Protein AF-A0A1J5WKP7-F1 (afdb_monomer_lite)

Structure (mmCIF, N/CA/C/O backbone):
data_AF-A0A1J5WKP7-F1
#
_entry.id   AF-A0A1J5WKP7-F1
#
loop_
_atom_site.group_PDB
_atom_site.id
_atom_site.type_symbol
_atom_site.label_atom_id
_atom_site.label_alt_id
_atom_site.label_comp_id
_atom_site.label_asym_id
_atom_site.label_entity_id
_atom_site.label_seq_id
_atom_site.pdbx_PDB_ins_code
_atom_site.Cartn_x
_atom_site.Cartn_y
_atom_site.Cartn_z
_atom_site.occupancy
_atom_site.B_iso_or_equiv
_atom_site.auth_seq_id
_atom_site.auth_comp_id
_atom_site.auth_asym_id
_atom_site.auth_atom_id
_atom_site.pdbx_PDB_model_num
ATOM 1 N N . MET A 1 1 ? 17.612 27.542 -14.840 1.00 37.38 1 MET A N 1
ATOM 2 C CA . MET A 1 1 ? 16.934 26.232 -14.922 1.00 37.38 1 MET A CA 1
ATOM 3 C C . MET A 1 1 ? 17.493 25.529 -16.147 1.00 37.38 1 MET A C 1
ATOM 5 O O . MET A 1 1 ? 17.028 25.802 -17.246 1.00 37.38 1 MET A O 1
ATOM 9 N N . SER A 1 2 ? 18.566 24.752 -15.973 1.00 36.09 2 SER A N 1
ATOM 10 C CA . SER A 1 2 ? 19.103 23.904 -17.043 1.00 36.09 2 SER A CA 1
ATOM 11 C C . SER A 1 2 ? 18.055 22.863 -17.405 1.00 36.09 2 SER A C 1
ATOM 13 O O . SER A 1 2 ? 17.483 22.226 -16.523 1.00 36.09 2 SER A O 1
ATOM 15 N N . SER A 1 3 ? 17.763 22.736 -18.690 1.00 37.59 3 SER A N 1
ATOM 16 C CA . SER A 1 3 ? 16.871 21.727 -19.241 1.00 37.59 3 SER A CA 1
ATOM 17 C C . SER A 1 3 ? 17.431 20.330 -18.958 1.00 37.59 3 SER A C 1
ATOM 19 O O . SER A 1 3 ? 18.426 19.932 -19.549 1.00 37.59 3 SER A O 1
ATOM 21 N N . CYS A 1 4 ? 16.783 19.568 -18.071 1.00 39.06 4 CYS A N 1
ATOM 22 C CA . CYS A 1 4 ? 17.085 18.156 -17.784 1.00 39.06 4 CYS A CA 1
ATOM 23 C C . CYS A 1 4 ? 16.791 17.199 -18.965 1.00 39.06 4 CYS A C 1
ATOM 25 O O . CYS A 1 4 ? 16.530 16.018 -18.753 1.00 39.06 4 CYS A O 1
ATOM 27 N N . SER A 1 5 ? 16.784 17.682 -20.207 1.00 47.16 5 SER A N 1
ATOM 28 C CA . SER A 1 5 ? 16.480 16.883 -21.399 1.00 47.16 5 SER A CA 1
ATOM 29 C C . SER A 1 5 ? 17.672 16.085 -21.929 1.00 47.16 5 SER A C 1
ATOM 31 O O . SER A 1 5 ? 17.464 15.136 -22.678 1.00 47.16 5 SER A O 1
ATOM 33 N N . ASP A 1 6 ? 18.902 16.410 -21.527 1.00 48.06 6 ASP A N 1
ATOM 34 C CA . ASP A 1 6 ? 20.095 15.921 -22.239 1.00 48.06 6 ASP A CA 1
ATOM 35 C C . ASP A 1 6 ? 20.560 14.510 -21.830 1.00 48.06 6 ASP A C 1
ATOM 37 O O . ASP A 1 6 ? 21.527 14.001 -22.384 1.00 48.06 6 ASP A O 1
ATOM 41 N N . GLY A 1 7 ? 19.858 13.835 -20.909 1.00 56.78 7 GLY A N 1
ATOM 42 C CA . GLY A 1 7 ? 20.255 12.511 -20.401 1.00 56.78 7 GLY A CA 1
ATOM 43 C C . GLY A 1 7 ? 19.176 11.426 -20.409 1.00 56.78 7 GLY A C 1
ATOM 44 O O . GLY A 1 7 ? 19.454 10.301 -19.998 1.00 56.78 7 GLY A O 1
ATOM 45 N N . ALA A 1 8 ? 17.948 11.714 -20.858 1.00 65.00 8 ALA A N 1
ATOM 46 C CA . ALA A 1 8 ? 16.816 10.795 -20.664 1.00 65.00 8 ALA A CA 1
ATOM 47 C C . ALA A 1 8 ? 16.992 9.432 -21.363 1.00 65.00 8 ALA A C 1
ATOM 49 O O . ALA A 1 8 ? 16.473 8.424 -20.888 1.00 65.00 8 ALA A O 1
ATOM 50 N N . PHE A 1 9 ? 17.757 9.391 -22.457 1.00 73.06 9 PHE A N 1
ATOM 51 C CA . PHE A 1 9 ? 17.953 8.194 -23.280 1.00 73.06 9 PHE A CA 1
ATOM 52 C C . PHE A 1 9 ? 19.410 7.720 -23.346 1.00 73.06 9 PHE A C 1
ATOM 54 O O . PHE A 1 9 ? 19.716 6.830 -24.133 1.00 73.06 9 PHE A O 1
ATOM 61 N N . GLY A 1 10 ? 20.312 8.263 -22.518 1.00 76.31 10 GLY A N 1
ATOM 62 C CA . GLY A 1 10 ? 21.741 7.908 -22.547 1.00 76.31 10 GLY A CA 1
ATOM 63 C C . GLY A 1 10 ? 22.033 6.432 -22.238 1.00 76.31 10 GLY A 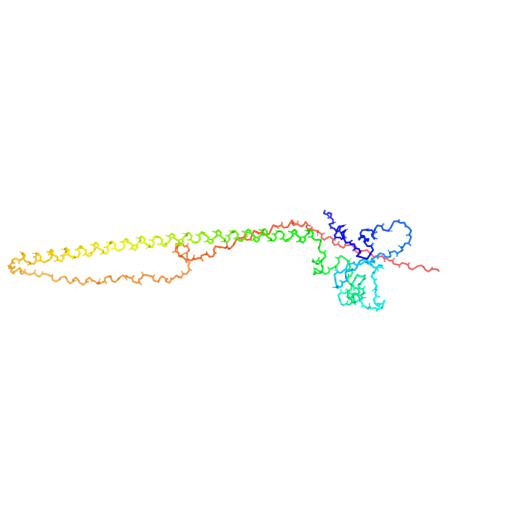C 1
ATOM 64 O O . GLY A 1 10 ? 23.069 5.910 -22.621 1.00 76.31 10 GLY A O 1
ATOM 65 N N . TRP A 1 11 ? 21.093 5.732 -21.600 1.00 81.44 11 TRP A N 1
ATOM 66 C CA . TRP A 1 11 ? 21.162 4.301 -21.284 1.00 81.44 11 TRP A CA 1
ATOM 67 C C . TRP A 1 11 ? 20.564 3.401 -22.383 1.00 81.44 11 TRP A C 1
ATOM 69 O O . TRP A 1 11 ? 20.723 2.178 -22.337 1.00 81.44 11 TRP A O 1
ATOM 79 N N . ILE A 1 12 ? 19.874 3.982 -23.371 1.00 86.75 12 ILE A N 1
ATOM 80 C CA . ILE A 1 12 ? 19.277 3.228 -24.473 1.00 86.75 12 ILE A CA 1
ATOM 81 C C . ILE A 1 12 ? 20.365 2.832 -25.468 1.00 86.75 12 ILE A C 1
ATOM 83 O O . ILE A 1 12 ? 21.182 3.650 -25.890 1.00 86.75 12 ILE A O 1
ATOM 87 N N . HIS A 1 13 ? 20.326 1.575 -25.894 1.00 90.19 13 HIS A N 1
ATOM 88 C CA . HIS A 1 13 ? 21.187 1.035 -26.935 1.00 90.19 13 HIS A CA 1
ATOM 89 C C . HIS A 1 13 ? 20.382 0.173 -27.899 1.00 90.19 13 HIS A C 1
ATOM 91 O O . HIS A 1 13 ? 19.285 -0.302 -27.599 1.00 90.19 13 HIS A O 1
ATOM 97 N N . CYS A 1 14 ? 20.923 -0.017 -29.096 1.00 92.00 14 CYS A N 1
ATOM 98 C CA . CYS A 1 14 ? 20.307 -0.889 -30.083 1.00 92.00 14 CYS A CA 1
ATOM 99 C C . CYS A 1 14 ? 20.587 -2.336 -29.684 1.00 92.00 14 CYS A C 1
ATOM 101 O O . CYS A 1 14 ? 21.750 -2.727 -29.627 1.00 92.00 14 CYS A O 1
ATOM 103 N N . GLY A 1 15 ? 19.560 -3.164 -29.490 1.00 91.62 15 GLY A N 1
ATOM 104 C CA . GLY A 1 15 ? 19.780 -4.565 -29.112 1.00 91.62 15 GLY A CA 1
ATOM 105 C C . GLY A 1 15 ? 20.494 -5.403 -30.184 1.00 91.62 15 GLY A C 1
ATOM 106 O O . GLY A 1 15 ? 20.956 -6.499 -29.892 1.00 91.62 15 GLY A O 1
ATOM 107 N N . ARG A 1 16 ? 20.602 -4.905 -31.428 1.00 93.38 16 ARG A N 1
ATOM 108 C CA . ARG A 1 16 ? 21.288 -5.586 -32.541 1.00 93.38 16 ARG A CA 1
ATOM 109 C C . ARG A 1 16 ? 22.765 -5.203 -32.646 1.00 93.38 16 ARG A C 1
ATOM 111 O O . ARG A 1 16 ? 23.612 -6.081 -32.721 1.00 93.38 16 ARG A O 1
ATOM 118 N N . CYS A 1 17 ? 23.071 -3.906 -32.726 1.00 92.50 17 CYS A N 1
ATOM 119 C CA . CYS A 1 17 ? 24.442 -3.422 -32.937 1.00 92.50 17 CYS A CA 1
ATOM 120 C C . CYS A 1 17 ? 25.131 -2.937 -31.656 1.00 92.50 17 CYS A C 1
ATOM 122 O O . CYS A 1 17 ? 26.291 -2.540 -31.724 1.00 92.50 17 CYS A O 1
ATOM 124 N N . LEU A 1 18 ? 24.419 -2.931 -30.524 1.00 90.75 18 LEU A N 1
ATOM 125 C CA . LEU A 1 18 ? 24.886 -2.522 -29.193 1.00 90.75 18 LEU A CA 1
ATOM 126 C C . LEU A 1 18 ? 25.408 -1.080 -29.092 1.00 90.75 18 LEU A C 1
ATOM 128 O O . LEU A 1 18 ? 25.926 -0.685 -28.055 1.00 90.75 18 LEU A O 1
ATOM 132 N N . LYS A 1 19 ? 25.239 -0.271 -30.142 1.00 88.81 19 LYS A N 1
ATOM 133 C CA . LYS A 1 19 ? 25.582 1.152 -30.124 1.00 88.81 19 LYS A CA 1
ATOM 134 C C . LYS A 1 19 ? 24.596 1.927 -29.257 1.00 88.81 19 LYS A C 1
ATOM 136 O O . LYS A 1 19 ? 23.379 1.708 -29.355 1.00 88.81 19 LYS A O 1
ATOM 141 N N . MET A 1 20 ? 25.128 2.841 -28.454 1.00 85.69 20 MET A N 1
ATOM 142 C CA . MET A 1 20 ? 24.355 3.679 -27.541 1.00 85.69 20 MET A CA 1
ATOM 143 C C . MET A 1 20 ? 23.636 4.788 -28.311 1.00 85.69 20 MET A C 1
ATOM 145 O O . MET A 1 20 ? 24.103 5.230 -29.362 1.00 85.69 20 MET A O 1
ATOM 149 N N . PHE A 1 21 ? 22.526 5.288 -27.770 1.00 81.81 21 PHE A N 1
ATOM 150 C CA . PHE A 1 21 ? 21.802 6.433 -28.330 1.00 81.81 21 PHE A CA 1
ATOM 151 C C . PHE A 1 21 ? 22.714 7.653 -28.536 1.00 81.81 21 PHE A C 1
ATOM 153 O O . PHE A 1 21 ? 22.652 8.321 -29.566 1.00 81.81 21 PHE A O 1
ATOM 160 N N . GLU A 1 22 ? 23.623 7.899 -27.592 1.00 79.31 22 GLU A N 1
ATOM 161 C CA . GLU A 1 22 ? 24.596 8.989 -27.679 1.00 79.31 22 GLU A CA 1
ATOM 162 C C . GLU A 1 22 ? 25.593 8.838 -28.829 1.00 79.31 22 GLU A C 1
ATOM 164 O O . GLU A 1 22 ? 25.985 9.840 -29.427 1.00 79.31 22 GLU A O 1
ATOM 169 N N . ASP A 1 23 ? 25.999 7.609 -29.156 1.00 77.50 23 ASP A N 1
ATOM 170 C CA . ASP A 1 23 ? 26.975 7.356 -30.222 1.00 77.50 23 ASP A CA 1
ATOM 171 C C . ASP A 1 23 ? 26.412 7.772 -31.579 1.00 77.50 23 ASP A C 1
ATOM 173 O O . ASP A 1 23 ? 27.144 8.247 -32.440 1.00 77.50 23 ASP A O 1
ATOM 177 N N . TYR A 1 24 ? 25.096 7.655 -31.752 1.00 69.25 24 TYR A N 1
ATOM 178 C CA . TYR A 1 24 ? 24.404 8.106 -32.952 1.00 69.25 24 TYR A CA 1
ATOM 179 C C . TYR A 1 24 ? 24.285 9.633 -33.040 1.00 69.25 24 TYR A C 1
ATOM 181 O O . TYR A 1 24 ? 24.321 10.177 -34.141 1.00 69.25 24 TYR A O 1
ATOM 189 N N . ASN A 1 25 ? 24.228 10.332 -31.903 1.00 62.25 25 ASN A N 1
ATOM 190 C CA . ASN A 1 25 ? 24.189 11.798 -31.869 1.00 62.25 25 ASN A CA 1
ATOM 191 C C . ASN A 1 25 ? 25.581 12.437 -32.042 1.00 62.25 25 ASN A C 1
ATOM 193 O O . ASN A 1 25 ? 25.682 13.575 -32.497 1.00 62.25 25 ASN A O 1
ATOM 197 N N . LYS A 1 26 ? 26.667 11.714 -31.723 1.00 59.09 26 LYS A N 1
ATOM 198 C CA . LYS A 1 26 ? 28.060 12.201 -31.830 1.00 59.09 26 LYS A CA 1
ATOM 199 C C . LYS A 1 26 ? 28.631 12.173 -33.261 1.00 59.09 26 LYS A C 1
ATOM 201 O O . LYS A 1 26 ? 29.645 12.817 -33.514 1.00 59.09 26 LYS A O 1
ATOM 206 N N . ILE A 1 27 ? 27.991 11.484 -34.214 1.00 52.97 27 ILE A N 1
ATOM 207 C CA . ILE A 1 27 ? 28.496 11.298 -35.597 1.00 52.97 27 ILE A CA 1
ATOM 208 C C . ILE A 1 27 ? 28.389 12.577 -36.469 1.00 52.97 27 ILE A C 1
ATOM 210 O O . ILE A 1 27 ? 28.954 12.635 -37.554 1.00 52.97 27 ILE A O 1
ATOM 214 N N . SER A 1 28 ? 27.788 13.667 -35.981 1.00 49.50 28 SER A N 1
ATOM 215 C CA . SER A 1 28 ? 27.622 14.950 -36.701 1.00 49.50 28 SER A CA 1
ATOM 216 C C . SER A 1 28 ? 28.915 15.786 -36.909 1.00 49.50 28 SER A C 1
ATOM 218 O O . SER A 1 28 ? 28.836 16.981 -37.198 1.00 49.50 28 SER A O 1
ATOM 220 N N . GLY A 1 29 ? 30.110 15.219 -36.716 1.00 48.22 29 GLY A N 1
ATOM 221 C CA . GLY A 1 29 ? 31.355 15.989 -36.603 1.00 48.22 29 GLY A CA 1
ATOM 222 C C . GLY A 1 29 ? 32.180 16.155 -37.880 1.00 48.22 29 GLY A C 1
ATOM 223 O O . GLY A 1 29 ? 32.690 17.249 -38.115 1.00 48.22 29 GLY A O 1
ATOM 224 N N . LYS A 1 30 ? 32.383 15.101 -38.680 1.00 46.47 30 LYS A N 1
ATOM 225 C CA . LYS A 1 30 ? 33.256 15.138 -39.868 1.00 46.47 30 LYS A CA 1
ATOM 226 C C . LYS A 1 30 ? 32.837 14.065 -40.879 1.00 46.47 30 LYS A C 1
ATOM 228 O O . LYS A 1 30 ? 32.691 12.912 -40.500 1.00 46.47 30 LYS A O 1
ATOM 233 N N . GLU A 1 31 ? 32.726 14.498 -42.134 1.00 45.72 31 GLU A N 1
ATOM 234 C CA . GLU A 1 31 ? 32.368 13.759 -43.357 1.00 45.72 31 GLU A CA 1
ATOM 235 C C . GLU A 1 31 ? 30.875 13.427 -43.530 1.00 45.72 31 GLU A C 1
ATOM 237 O O . GLU A 1 31 ? 30.209 12.850 -42.676 1.00 45.72 31 GLU A O 1
ATOM 242 N N . GLU A 1 32 ? 30.339 13.900 -44.656 1.00 41.12 32 GLU A N 1
ATOM 243 C CA . GLU A 1 32 ? 28.923 14.030 -44.988 1.00 41.12 32 GLU A CA 1
ATOM 244 C C . GLU A 1 32 ? 28.178 12.687 -45.007 1.00 41.12 32 GLU A C 1
ATOM 246 O O . GLU A 1 32 ? 28.047 12.024 -46.032 1.00 41.12 32 GLU A O 1
ATOM 251 N N . LEU A 1 33 ? 27.562 12.336 -43.882 1.00 40.66 33 LEU A N 1
ATOM 252 C CA . LEU A 1 33 ? 26.203 11.813 -43.923 1.00 40.66 33 LEU A CA 1
ATOM 253 C C . LEU A 1 33 ? 25.291 13.010 -43.681 1.00 40.66 33 LEU A C 1
ATOM 255 O O . LEU A 1 33 ? 25.218 13.526 -42.566 1.00 40.66 33 LEU A O 1
ATOM 259 N N . THR A 1 34 ? 24.627 13.482 -44.734 1.00 38.28 34 THR A N 1
ATOM 260 C CA . THR A 1 34 ? 23.544 14.468 -44.667 1.00 38.28 34 THR A CA 1
ATOM 261 C C . THR A 1 34 ? 22.384 13.890 -43.857 1.00 38.28 34 THR A C 1
ATOM 263 O O . THR A 1 34 ? 21.363 13.459 -44.388 1.00 38.28 34 THR A O 1
ATOM 266 N N . VAL A 1 35 ? 22.523 13.882 -42.532 1.00 44.59 35 VAL A N 1
ATOM 267 C CA . VAL A 1 35 ? 21.398 13.702 -41.622 1.00 44.59 35 VAL A CA 1
ATOM 268 C C . VAL A 1 35 ? 20.646 15.024 -41.652 1.00 44.59 35 VAL A C 1
ATOM 270 O O . VAL A 1 35 ? 20.904 15.936 -40.868 1.00 44.59 35 VAL A O 1
ATOM 273 N N . HIS A 1 36 ? 19.756 15.159 -42.636 1.00 40.66 36 HIS A N 1
ATOM 274 C CA . HIS A 1 36 ? 18.760 16.216 -42.645 1.00 40.66 36 HIS A CA 1
ATOM 275 C C . HIS A 1 36 ? 18.052 16.180 -41.288 1.00 40.66 36 HIS A C 1
ATOM 277 O O . HIS A 1 36 ? 17.418 15.187 -40.930 1.00 40.66 36 HIS A O 1
ATOM 283 N N . GLY A 1 37 ? 18.255 17.232 -40.492 1.00 40.34 37 GLY A N 1
ATOM 284 C CA . GLY A 1 37 ? 17.773 17.308 -39.119 1.00 40.34 37 GLY A CA 1
ATOM 285 C C . GLY A 1 37 ? 16.299 16.926 -39.043 1.00 40.34 37 GLY A C 1
ATOM 286 O O . GLY A 1 37 ? 15.501 17.495 -39.783 1.00 40.34 37 GLY A O 1
ATOM 287 N N . THR A 1 38 ? 15.992 15.945 -38.181 1.00 45.81 38 THR A N 1
ATOM 288 C CA . THR A 1 38 ? 14.684 15.373 -37.757 1.00 45.81 38 THR A CA 1
ATOM 289 C C . THR A 1 38 ? 14.594 13.844 -37.841 1.00 45.81 38 THR A C 1
ATOM 291 O O . THR A 1 38 ? 13.609 13.281 -37.366 1.00 45.81 38 THR A O 1
ATOM 294 N N . GLU A 1 39 ? 15.598 13.129 -38.360 1.00 58.31 39 GLU A N 1
ATOM 295 C CA . GLU A 1 39 ? 15.508 11.666 -38.435 1.00 58.31 39 GLU A CA 1
ATOM 296 C C . GLU A 1 39 ? 15.737 10.983 -37.080 1.00 58.31 39 GLU A C 1
ATOM 298 O O . GLU A 1 39 ? 16.844 10.889 -36.563 1.00 58.31 39 GLU A O 1
ATOM 303 N N . LEU A 1 40 ? 14.649 10.475 -36.516 1.00 65.81 40 LEU A N 1
ATOM 304 C CA . LEU A 1 40 ? 14.605 9.724 -35.270 1.00 65.81 40 LEU A CA 1
ATOM 305 C C . LEU A 1 40 ? 15.370 8.406 -35.417 1.00 65.81 40 LEU A C 1
ATOM 307 O O . LEU A 1 40 ? 15.060 7.582 -36.280 1.00 65.81 40 LEU A O 1
ATOM 311 N N . LEU A 1 41 ? 16.401 8.226 -34.587 1.00 80.31 41 LEU A N 1
ATOM 312 C CA . LEU A 1 41 ? 17.416 7.188 -34.796 1.00 80.31 41 LEU A CA 1
ATOM 313 C C . LEU A 1 41 ? 17.072 5.852 -34.141 1.00 80.31 41 LEU A C 1
ATOM 315 O O . LEU A 1 41 ? 17.723 4.862 -34.456 1.00 80.31 41 LEU A O 1
ATOM 319 N N . PHE A 1 42 ? 16.066 5.794 -33.267 1.00 88.62 42 PHE A N 1
ATOM 320 C CA . PHE A 1 42 ? 15.687 4.580 -32.545 1.00 88.62 42 PHE A CA 1
ATOM 321 C C . PHE A 1 42 ? 14.182 4.349 -32.551 1.00 88.62 42 PHE A C 1
ATOM 323 O O . PHE A 1 42 ? 13.394 5.291 -32.479 1.00 88.62 42 PHE A O 1
ATOM 330 N N . TYR A 1 43 ? 13.810 3.072 -32.589 1.00 89.94 43 TYR A N 1
ATOM 331 C CA . TYR A 1 43 ? 12.437 2.598 -32.525 1.00 89.94 43 TYR A CA 1
ATOM 332 C C . TYR A 1 43 ? 12.287 1.589 -31.391 1.00 89.94 43 TYR A C 1
ATOM 334 O O . TYR A 1 43 ? 13.152 0.730 -31.193 1.00 89.94 43 TYR A O 1
ATOM 342 N N . VAL A 1 44 ? 11.155 1.664 -30.698 1.00 90.94 44 VAL A N 1
ATOM 343 C CA . VAL A 1 44 ? 10.654 0.608 -29.816 1.00 90.94 44 VAL A CA 1
ATOM 344 C C . VAL A 1 44 ? 9.670 -0.225 -30.620 1.00 90.94 44 VAL A C 1
ATOM 346 O O . VAL A 1 44 ? 8.644 0.277 -31.077 1.00 90.94 44 VAL A O 1
ATOM 349 N N . CYS A 1 45 ? 9.990 -1.495 -30.814 1.00 91.19 45 CYS A N 1
ATOM 350 C CA . CYS A 1 45 ? 9.085 -2.467 -31.413 1.00 91.19 45 CYS A CA 1
ATOM 351 C C . CYS A 1 45 ? 7.931 -2.768 -30.443 1.00 91.19 45 CYS A C 1
ATOM 353 O O . CYS A 1 45 ? 8.121 -2.732 -29.230 1.00 91.19 45 CYS A O 1
ATOM 355 N N . GLY A 1 46 ? 6.754 -3.137 -30.950 1.00 88.19 46 GLY A N 1
ATOM 356 C CA . GLY A 1 46 ? 5.593 -3.494 -30.123 1.00 88.19 46 GLY A CA 1
ATOM 357 C C . GLY A 1 46 ? 5.852 -4.666 -29.168 1.00 88.19 46 GLY A C 1
ATOM 358 O O . GLY A 1 46 ? 5.204 -4.765 -28.135 1.00 88.19 46 GLY A O 1
ATOM 359 N N . CYS A 1 47 ? 6.853 -5.496 -29.467 1.00 89.50 47 CYS A N 1
ATOM 360 C CA . CYS A 1 47 ? 7.358 -6.552 -28.590 1.00 89.50 47 CYS A CA 1
ATOM 361 C C . CYS A 1 47 ? 8.326 -6.053 -27.487 1.00 89.50 47 CYS A C 1
ATOM 363 O O . CYS A 1 47 ? 8.963 -6.863 -26.822 1.00 89.50 47 CYS A O 1
ATOM 365 N N . GLY A 1 48 ? 8.518 -4.737 -27.327 1.00 88.94 48 GLY A N 1
ATOM 366 C CA . GLY A 1 48 ? 9.358 -4.112 -26.292 1.00 88.94 48 GLY A CA 1
ATOM 367 C C . GLY A 1 48 ? 10.850 -3.976 -26.625 1.00 88.94 48 GLY A C 1
ATOM 368 O O . GLY A 1 48 ? 11.591 -3.328 -25.891 1.00 88.94 48 GLY A O 1
ATOM 369 N N . HIS A 1 49 ? 11.315 -4.543 -27.738 1.00 92.81 49 HIS A N 1
ATOM 370 C CA . HIS A 1 49 ? 12.716 -4.457 -28.148 1.00 92.81 49 HIS A CA 1
ATOM 371 C C . HIS A 1 49 ? 13.066 -3.104 -28.773 1.00 92.81 49 HIS A C 1
ATOM 373 O O . HIS A 1 49 ? 12.314 -2.575 -29.594 1.00 92.81 49 HIS A O 1
ATOM 379 N N . ILE A 1 50 ? 14.254 -2.588 -28.451 1.00 92.56 50 ILE A N 1
ATOM 380 C CA . ILE A 1 50 ? 14.763 -1.324 -28.987 1.00 92.56 50 ILE A CA 1
ATOM 381 C C . ILE A 1 50 ? 15.820 -1.591 -30.057 1.00 92.56 50 ILE A C 1
ATOM 383 O O . ILE A 1 50 ? 16.786 -2.326 -29.837 1.00 92.56 50 ILE A O 1
ATOM 387 N N . ALA A 1 51 ? 15.663 -0.964 -31.220 1.00 92.75 51 ALA A N 1
ATOM 388 C CA . ALA A 1 51 ? 16.629 -1.043 -32.307 1.00 92.75 51 ALA A CA 1
ATOM 389 C C . ALA A 1 51 ? 16.797 0.315 -32.999 1.00 92.75 51 ALA A C 1
ATOM 391 O O . ALA A 1 51 ? 15.875 1.129 -33.050 1.00 92.75 51 ALA A O 1
ATOM 392 N N . CYS A 1 52 ? 17.993 0.572 -33.529 1.00 91.12 52 CYS A N 1
ATOM 393 C CA . CYS A 1 52 ? 18.255 1.791 -34.285 1.00 91.12 52 CYS A CA 1
ATOM 394 C C . CYS A 1 52 ? 17.639 1.717 -35.690 1.00 91.12 52 CYS A C 1
ATOM 396 O O . CYS A 1 52 ? 17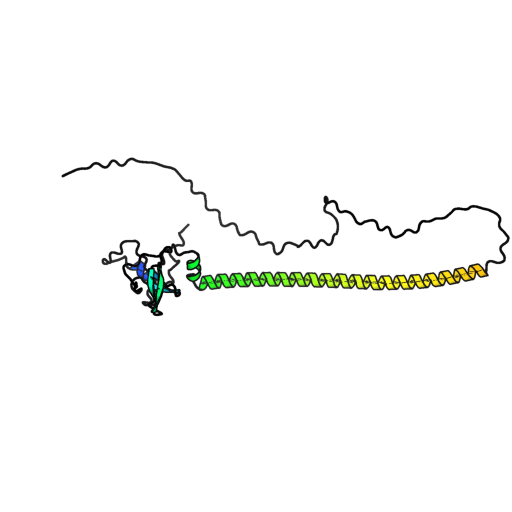.436 0.628 -36.228 1.00 91.12 52 CYS A O 1
ATOM 398 N N . LYS A 1 53 ? 17.411 2.872 -36.319 1.00 88.19 53 LYS A N 1
ATOM 399 C CA . LYS A 1 53 ? 16.851 3.016 -37.670 1.00 88.19 53 LYS A CA 1
ATOM 400 C C . LYS A 1 53 ? 17.568 2.141 -38.705 1.00 88.19 53 LYS A C 1
ATOM 402 O O . LYS A 1 53 ? 16.914 1.572 -39.565 1.00 88.19 53 LYS A O 1
ATOM 407 N N . ASN A 1 54 ? 18.889 1.990 -38.585 1.00 88.38 54 ASN A N 1
ATOM 408 C CA . ASN A 1 54 ? 19.695 1.181 -39.508 1.00 88.38 54 ASN A CA 1
ATOM 409 C C . ASN A 1 54 ? 19.523 -0.327 -39.295 1.00 88.38 54 ASN A C 1
ATOM 411 O O . ASN A 1 54 ? 19.751 -1.108 -40.214 1.00 88.38 54 ASN A O 1
ATOM 415 N N . CYS A 1 55 ? 19.190 -0.747 -38.074 1.00 89.06 55 CYS A N 1
ATOM 416 C CA . CYS A 1 55 ? 18.965 -2.152 -37.762 1.00 89.06 55 CYS A CA 1
ATOM 417 C C . CYS A 1 55 ? 17.500 -2.544 -37.924 1.00 89.06 55 CYS A C 1
ATOM 419 O O . CYS A 1 55 ? 17.238 -3.715 -38.141 1.00 89.06 55 CYS A O 1
ATOM 421 N N . VAL A 1 56 ? 16.554 -1.614 -37.824 1.00 88.19 56 VAL A N 1
ATOM 422 C CA . VAL A 1 56 ? 15.130 -1.890 -38.031 1.00 88.19 56 VAL A CA 1
ATOM 423 C C . VAL A 1 56 ? 14.849 -2.107 -39.516 1.00 88.19 56 VAL A C 1
ATOM 425 O O . VAL A 1 56 ? 15.193 -1.271 -40.345 1.00 88.19 56 VAL A O 1
ATOM 428 N N . GLN A 1 57 ? 14.185 -3.215 -39.852 1.00 82.81 57 GLN A N 1
ATOM 429 C CA . GLN A 1 57 ? 13.742 -3.492 -41.217 1.00 82.81 57 GLN A CA 1
ATOM 430 C C . GLN A 1 57 ? 12.268 -3.083 -41.375 1.00 82.81 57 GLN A C 1
ATOM 432 O O . GLN A 1 57 ? 11.386 -3.741 -40.810 1.00 82.81 57 GLN A O 1
ATOM 437 N N . PRO A 1 58 ? 11.959 -1.993 -42.103 1.00 80.50 58 PRO A N 1
ATOM 438 C CA . PRO A 1 58 ? 10.577 -1.657 -42.421 1.00 80.50 58 PRO A CA 1
ATOM 439 C C . PRO A 1 58 ? 9.999 -2.716 -43.369 1.00 80.50 58 PRO A C 1
ATOM 441 O O . PRO A 1 58 ? 10.566 -2.987 -44.424 1.00 80.50 58 PRO A O 1
ATOM 444 N N . ILE A 1 59 ? 8.852 -3.303 -43.008 1.00 79.44 59 ILE A N 1
ATOM 445 C CA . ILE A 1 59 ? 8.228 -4.400 -43.781 1.00 79.44 59 ILE A CA 1
ATOM 446 C C . ILE A 1 59 ? 7.658 -3.887 -45.116 1.00 79.44 59 ILE A C 1
ATOM 448 O O . ILE A 1 59 ? 7.543 -4.636 -46.083 1.00 79.44 59 ILE A O 1
ATOM 452 N N . ALA A 1 60 ? 7.312 -2.600 -45.192 1.00 70.88 60 ALA A N 1
ATOM 453 C CA . ALA A 1 60 ? 6.919 -1.942 -46.430 1.00 70.88 60 ALA A CA 1
ATOM 454 C C . ALA A 1 60 ? 7.334 -0.468 -46.391 1.00 70.88 60 ALA A C 1
ATOM 456 O O . ALA A 1 60 ? 6.846 0.296 -45.560 1.00 70.88 60 ALA A O 1
ATOM 457 N N . SER A 1 61 ? 8.181 -0.054 -47.332 1.00 60.09 61 SER A N 1
ATOM 458 C CA . SER A 1 61 ? 8.648 1.332 -47.506 1.00 60.09 61 SER A CA 1
ATOM 459 C C . SER A 1 61 ? 7.525 2.341 -47.801 1.00 60.09 61 SER A C 1
ATOM 461 O O . SER A 1 61 ? 7.738 3.540 -47.673 1.00 60.09 61 SER A O 1
ATOM 463 N N . ASN A 1 62 ? 6.315 1.861 -48.120 1.00 63.47 62 ASN A N 1
ATOM 464 C CA . ASN A 1 62 ? 5.132 2.677 -48.421 1.00 63.47 62 ASN A CA 1
ATOM 465 C C . ASN A 1 62 ? 4.018 2.576 -47.360 1.00 63.47 62 ASN A C 1
ATOM 467 O O . ASN A 1 62 ? 2.906 3.059 -47.590 1.00 63.47 62 ASN A O 1
ATOM 471 N N . ALA A 1 63 ? 4.261 1.919 -46.220 1.00 64.94 63 ALA A N 1
ATOM 472 C CA . ALA A 1 63 ? 3.260 1.847 -45.161 1.00 64.94 63 ALA A CA 1
ATOM 473 C C . ALA A 1 63 ? 3.069 3.238 -44.544 1.00 64.94 63 ALA A C 1
ATOM 475 O O . ALA A 1 63 ? 3.973 3.778 -43.909 1.00 64.94 63 ALA A O 1
ATOM 476 N N . ARG A 1 64 ? 1.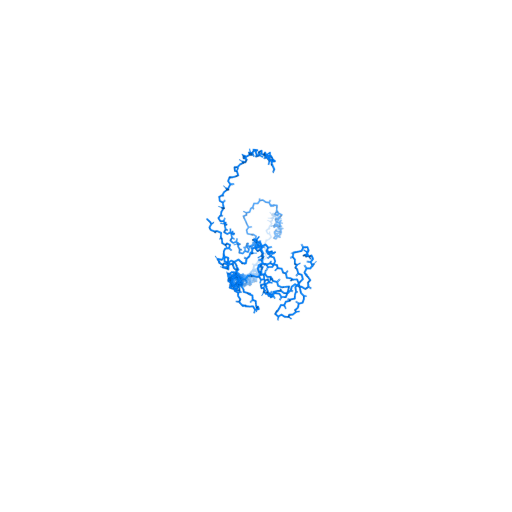881 3.823 -44.734 1.00 74.19 64 ARG A N 1
ATOM 477 C CA . ARG A 1 64 ? 1.511 5.051 -44.025 1.00 74.19 64 ARG A CA 1
ATOM 478 C C . ARG A 1 64 ? 1.571 4.782 -42.515 1.00 74.19 64 ARG A C 1
ATOM 480 O O . ARG A 1 64 ? 1.073 3.731 -42.100 1.00 74.19 64 ARG A O 1
ATOM 487 N N . PRO A 1 65 ? 2.149 5.696 -41.714 1.00 76.62 65 PRO A N 1
ATOM 488 C CA . PRO A 1 65 ? 2.102 5.580 -40.265 1.00 76.62 65 PRO A CA 1
ATOM 489 C C . PRO A 1 65 ? 0.645 5.486 -39.811 1.00 76.62 65 PRO A C 1
ATOM 491 O O . PRO A 1 65 ? -0.251 6.089 -40.415 1.00 76.62 65 PRO A O 1
ATOM 494 N N . ASP A 1 66 ? 0.399 4.686 -38.779 1.00 77.62 66 ASP A N 1
ATOM 495 C CA . ASP A 1 66 ? -0.936 4.577 -38.206 1.00 77.62 66 ASP A CA 1
ATOM 496 C C . ASP A 1 66 ? -1.350 5.878 -37.486 1.00 77.62 66 ASP A C 1
ATOM 498 O O . ASP A 1 66 ? -0.589 6.843 -37.384 1.00 77.62 66 ASP A O 1
ATOM 502 N N . LYS A 1 67 ? -2.582 5.921 -36.963 1.00 78.81 67 LYS A N 1
ATOM 503 C CA . LYS A 1 67 ? -3.090 7.094 -36.225 1.00 78.81 67 LYS A CA 1
ATOM 504 C C . LYS A 1 67 ? -2.264 7.433 -34.977 1.00 78.81 67 LYS A C 1
ATOM 506 O O . LYS A 1 67 ? -2.365 8.551 -34.483 1.00 78.81 67 LYS A O 1
ATOM 511 N N . THR A 1 68 ? -1.491 6.478 -34.467 1.00 72.31 68 THR A N 1
ATOM 512 C CA . THR A 1 68 ? -0.596 6.626 -33.314 1.00 72.31 68 THR A CA 1
ATOM 513 C C . THR A 1 68 ? 0.858 6.907 -33.708 1.00 72.31 68 THR A C 1
ATOM 515 O O . THR A 1 68 ? 1.707 7.029 -32.831 1.00 72.31 68 THR A O 1
ATOM 518 N N . GLY A 1 69 ? 1.152 7.050 -35.007 1.00 78.00 69 GLY A N 1
ATOM 519 C CA . GLY A 1 69 ? 2.499 7.296 -35.524 1.00 78.00 69 GLY A CA 1
ATOM 520 C C . GLY A 1 69 ? 3.382 6.047 -35.626 1.00 78.00 69 GLY A C 1
ATOM 521 O O . GLY A 1 69 ? 4.569 6.172 -35.924 1.00 78.00 69 GLY A O 1
ATOM 522 N N . GLY A 1 70 ? 2.832 4.853 -35.395 1.00 83.56 70 GLY A N 1
ATOM 523 C CA . GLY A 1 70 ? 3.537 3.579 -35.505 1.00 83.56 70 GLY A CA 1
ATOM 524 C C . GLY A 1 70 ? 3.774 3.166 -36.959 1.00 83.56 70 GLY A C 1
ATOM 525 O O . GLY A 1 70 ? 2.910 3.334 -37.826 1.00 83.56 70 GLY A O 1
ATOM 526 N N . VAL A 1 71 ? 4.945 2.587 -37.230 1.00 87.56 71 VAL A N 1
ATOM 527 C CA . VAL A 1 71 ? 5.332 2.046 -38.546 1.00 87.56 71 VAL A CA 1
ATOM 528 C C . VAL A 1 71 ? 5.430 0.527 -38.453 1.00 87.56 71 VAL A C 1
ATOM 530 O O . VAL A 1 71 ? 5.931 0.005 -37.466 1.00 87.56 71 VAL A O 1
ATOM 533 N N . ARG A 1 72 ? 4.973 -0.225 -39.460 1.00 90.50 72 ARG A N 1
ATOM 534 C CA . ARG A 1 72 ? 5.131 -1.691 -39.450 1.00 90.50 72 ARG A CA 1
ATOM 535 C C . ARG A 1 72 ? 6.593 -2.084 -39.666 1.00 90.50 72 ARG A C 1
ATOM 537 O O . ARG A 1 72 ? 7.167 -1.787 -40.716 1.00 90.50 72 ARG A O 1
ATOM 544 N N . VAL A 1 73 ? 7.162 -2.796 -38.701 1.00 91.25 73 VAL A N 1
ATOM 545 C CA . VAL A 1 73 ? 8.563 -3.229 -38.686 1.00 91.25 73 VAL A CA 1
ATOM 546 C C . VAL A 1 73 ? 8.664 -4.703 -38.315 1.00 91.25 73 VAL A C 1
ATOM 548 O O . VAL A 1 73 ? 7.798 -5.245 -37.626 1.00 91.25 73 VAL A O 1
ATOM 551 N N . GLU A 1 74 ? 9.727 -5.356 -38.767 1.00 93.19 74 GLU A N 1
ATOM 552 C CA . GLU A 1 74 ? 10.097 -6.682 -38.278 1.00 93.19 74 GLU A CA 1
ATOM 553 C C . GLU A 1 74 ? 11.157 -6.518 -37.190 1.00 93.19 74 GLU A C 1
ATOM 555 O O . GLU A 1 74 ? 12.207 -5.903 -37.410 1.00 93.19 74 GLU A O 1
ATOM 560 N N . CYS A 1 75 ? 10.866 -7.012 -35.986 1.00 92.44 75 CYS A N 1
ATOM 561 C CA . CYS A 1 75 ? 11.801 -6.906 -34.879 1.00 92.44 75 CYS A CA 1
ATOM 562 C C . CYS A 1 75 ? 13.044 -7.751 -35.167 1.00 92.44 75 CYS A C 1
ATOM 564 O O . CYS A 1 75 ? 12.976 -8.971 -35.250 1.00 92.44 75 CYS A O 1
ATOM 566 N N . VAL A 1 76 ? 14.216 -7.125 -35.224 1.00 92.44 76 VAL A N 1
ATOM 567 C CA . VAL A 1 76 ? 15.470 -7.827 -35.547 1.00 92.44 76 VAL A CA 1
ATOM 568 C C . VAL A 1 76 ? 16.040 -8.715 -34.443 1.00 92.44 76 VAL A C 1
ATOM 570 O O . VAL A 1 76 ? 17.087 -9.331 -34.659 1.00 92.44 76 VAL A O 1
ATOM 573 N N . LEU A 1 77 ? 15.389 -8.754 -33.277 1.00 92.75 77 LEU A N 1
ATOM 574 C CA . LEU A 1 77 ? 15.768 -9.603 -32.145 1.00 92.75 77 LEU A CA 1
ATOM 575 C C . LEU A 1 77 ? 14.902 -10.861 -32.055 1.00 92.75 77 LEU A C 1
ATOM 577 O O . LEU A 1 77 ? 15.449 -11.942 -31.875 1.00 92.75 77 LEU A O 1
ATOM 581 N N . CYS A 1 78 ? 13.579 -10.745 -32.220 1.00 94.88 78 CYS A N 1
ATOM 582 C CA . CYS A 1 78 ? 12.658 -11.887 -32.132 1.00 94.88 78 CYS A CA 1
ATOM 583 C C . CYS A 1 78 ? 11.998 -12.293 -33.463 1.00 94.88 78 CYS A C 1
ATOM 585 O O . CYS A 1 78 ? 11.310 -13.306 -33.502 1.00 94.88 78 CYS A O 1
ATOM 587 N N . GLY A 1 79 ? 12.171 -11.523 -34.543 1.00 93.75 79 GLY A N 1
ATOM 588 C CA . GLY A 1 79 ? 11.528 -11.755 -35.846 1.00 93.75 79 GLY A CA 1
ATOM 589 C C . GLY A 1 79 ? 10.036 -11.399 -35.895 1.00 93.75 79 GLY A C 1
ATOM 590 O O . GLY A 1 79 ? 9.383 -11.590 -36.918 1.00 93.75 79 GLY A O 1
ATOM 591 N N . GLU A 1 80 ? 9.463 -10.888 -34.803 1.00 94.19 80 GLU A N 1
ATOM 592 C CA . GLU A 1 80 ? 8.039 -10.565 -34.743 1.00 94.19 80 GLU A CA 1
ATOM 593 C C . GLU A 1 80 ? 7.705 -9.327 -35.587 1.00 94.19 80 GLU A C 1
ATOM 595 O O . GLU A 1 80 ? 8.318 -8.261 -35.454 1.00 94.19 80 GLU A O 1
ATOM 600 N N . ARG A 1 81 ? 6.686 -9.455 -36.441 1.00 93.62 81 ARG A N 1
ATOM 601 C CA . ARG A 1 81 ? 6.140 -8.350 -37.234 1.00 93.62 81 ARG A CA 1
ATOM 602 C C . ARG A 1 81 ? 5.189 -7.530 -36.371 1.00 93.62 81 ARG A C 1
ATOM 604 O O . ARG A 1 81 ? 4.076 -7.964 -36.089 1.00 93.62 81 ARG A O 1
ATOM 611 N N . CYS A 1 82 ? 5.612 -6.339 -35.978 1.00 90.88 82 CYS A N 1
ATOM 612 C CA . CYS A 1 82 ? 4.884 -5.483 -35.045 1.00 90.88 82 CYS A CA 1
ATOM 613 C C . CYS A 1 82 ? 4.931 -4.011 -35.486 1.00 90.88 82 CYS A C 1
ATOM 615 O O . CYS A 1 82 ? 5.461 -3.670 -36.545 1.00 90.88 82 CYS A O 1
ATOM 617 N N . PHE A 1 83 ? 4.331 -3.124 -34.693 1.00 89.44 83 PHE A N 1
ATOM 618 C CA . PHE A 1 83 ? 4.483 -1.683 -34.883 1.00 89.44 83 PHE A CA 1
ATOM 619 C C . PHE A 1 83 ? 5.734 -1.194 -34.154 1.00 89.44 83 PHE A C 1
ATOM 621 O O . PHE A 1 83 ? 5.924 -1.490 -32.979 1.00 89.44 83 PHE A O 1
ATOM 628 N N . GLY A 1 84 ? 6.593 -0.471 -34.858 1.00 88.88 84 GLY A N 1
ATOM 629 C CA . GLY A 1 84 ? 7.728 0.256 -34.323 1.00 88.88 84 GLY A CA 1
ATOM 630 C C . GLY A 1 84 ? 7.332 1.704 -34.092 1.00 88.88 84 GLY A C 1
ATOM 631 O O . GLY A 1 84 ? 6.890 2.382 -35.022 1.00 88.88 84 GLY A O 1
ATOM 632 N N . TYR A 1 85 ? 7.508 2.174 -32.865 1.00 87.56 85 TYR A N 1
ATOM 633 C CA . TYR A 1 85 ? 7.259 3.556 -32.477 1.00 87.56 85 TYR A CA 1
ATOM 634 C C . TYR A 1 85 ? 8.595 4.279 -32.339 1.00 87.56 85 TYR A C 1
ATOM 636 O O . TYR A 1 85 ? 9.477 3.779 -31.631 1.00 87.56 85 TYR A O 1
ATOM 644 N N . PRO A 1 86 ? 8.791 5.420 -33.011 1.00 86.56 86 PRO A N 1
ATOM 645 C CA . PRO A 1 86 ? 10.036 6.152 -32.886 1.00 86.56 86 PRO A CA 1
ATOM 646 C C . PRO A 1 86 ? 10.176 6.764 -31.483 1.00 86.56 86 PRO A C 1
ATOM 648 O O . PRO A 1 86 ? 9.210 7.244 -30.892 1.00 86.56 86 PRO A O 1
ATOM 651 N N . LEU A 1 87 ? 11.398 6.762 -30.951 1.00 83.62 87 LEU A N 1
ATOM 652 C CA . LEU A 1 87 ? 11.743 7.410 -29.684 1.00 83.62 87 LEU A CA 1
ATOM 653 C C . LEU A 1 87 ? 12.026 8.900 -29.926 1.00 83.62 87 LEU A C 1
ATOM 655 O O . LEU A 1 87 ? 13.178 9.299 -30.084 1.00 83.62 87 LEU A O 1
ATOM 659 N N . ASP A 1 88 ? 10.979 9.723 -29.997 1.00 73.88 88 ASP A N 1
ATOM 660 C CA . ASP A 1 88 ? 11.055 11.120 -30.456 1.00 73.88 88 ASP A CA 1
ATOM 661 C C . ASP A 1 88 ? 10.825 12.183 -29.388 1.00 73.88 88 ASP A C 1
ATOM 663 O O . ASP A 1 88 ? 10.377 13.290 -29.682 1.00 73.88 88 ASP A O 1
ATOM 667 N N . GLY A 1 89 ? 11.089 11.852 -28.122 1.00 63.62 89 GLY A N 1
ATOM 668 C CA . GLY A 1 89 ? 10.803 12.737 -26.986 1.00 63.62 89 GLY A CA 1
ATOM 669 C C . GLY A 1 89 ? 9.310 13.066 -26.802 1.00 63.62 89 GLY A C 1
ATOM 670 O O . GLY A 1 89 ? 8.933 13.576 -25.751 1.00 63.62 89 GLY A O 1
ATOM 671 N N . LYS A 1 90 ? 8.450 12.723 -27.772 1.00 65.44 90 LYS A N 1
ATOM 672 C CA . LYS A 1 90 ? 6.985 12.788 -27.752 1.00 65.44 90 LYS A CA 1
ATOM 673 C C . LYS A 1 90 ? 6.379 11.391 -27.625 1.00 65.44 90 LYS A C 1
ATOM 675 O O . LYS A 1 90 ? 5.244 11.152 -28.029 1.00 65.44 90 LYS A O 1
ATOM 680 N N . ILE A 1 91 ? 7.133 10.477 -27.019 1.00 66.69 91 ILE A N 1
ATOM 681 C CA . ILE A 1 91 ? 6.651 9.157 -26.628 1.00 66.69 91 ILE A CA 1
ATOM 682 C C . ILE A 1 91 ? 5.386 9.358 -25.797 1.00 66.69 91 ILE A C 1
ATOM 684 O O . ILE A 1 91 ? 5.373 10.193 -24.884 1.00 66.69 91 ILE A O 1
ATOM 688 N N . SER A 1 92 ? 4.331 8.604 -26.116 1.00 70.31 92 SER A N 1
ATOM 689 C CA . SER A 1 92 ? 3.087 8.671 -25.356 1.00 70.31 92 SER A CA 1
ATOM 690 C C . SER A 1 92 ? 3.378 8.443 -23.865 1.00 70.31 92 SER A C 1
ATOM 692 O O . SER A 1 92 ? 4.237 7.621 -23.534 1.00 70.31 92 SER A O 1
ATOM 694 N N . PRO A 1 93 ? 2.683 9.128 -22.942 1.00 73.31 93 PRO A N 1
ATOM 695 C CA . PRO A 1 93 ? 2.935 8.969 -21.508 1.00 73.31 93 PRO A CA 1
ATOM 696 C C . PRO A 1 93 ? 2.893 7.507 -21.043 1.00 73.31 93 PRO A C 1
ATOM 698 O O . PRO A 1 93 ? 3.665 7.112 -20.181 1.00 73.31 93 PRO A O 1
ATOM 701 N N . GLN A 1 94 ? 2.047 6.688 -21.674 1.00 72.81 94 GLN A N 1
ATOM 702 C CA . GLN A 1 94 ? 1.943 5.253 -21.408 1.00 72.81 94 GLN A CA 1
ATOM 703 C C . GLN A 1 94 ? 3.218 4.499 -21.805 1.00 72.81 94 GLN A C 1
ATOM 705 O O . GLN A 1 94 ? 3.721 3.698 -21.029 1.00 72.81 94 GLN A O 1
ATOM 710 N N . LEU A 1 95 ? 3.778 4.772 -22.990 1.00 72.06 95 LEU A N 1
ATOM 711 C CA . LEU A 1 95 ? 5.024 4.145 -23.440 1.00 72.06 95 LEU A CA 1
ATOM 712 C C . LEU A 1 95 ? 6.234 4.618 -22.628 1.00 72.06 95 LEU A C 1
ATOM 714 O O . LEU A 1 95 ? 7.157 3.836 -22.411 1.00 72.06 95 LEU A O 1
ATOM 718 N N . GLN A 1 96 ? 6.219 5.861 -22.131 1.00 78.00 96 GLN A N 1
ATOM 719 C CA . GLN A 1 96 ? 7.289 6.368 -21.267 1.00 78.00 96 GLN A CA 1
ATOM 720 C C . GLN A 1 96 ? 7.461 5.517 -20.007 1.00 78.00 96 GLN A C 1
ATOM 722 O O . GLN A 1 96 ? 8.590 5.347 -19.564 1.00 78.00 96 GLN A O 1
ATOM 727 N N . GLU A 1 97 ? 6.389 4.943 -19.451 1.00 78.38 97 GLU A N 1
ATOM 728 C CA . GLU A 1 97 ? 6.480 4.080 -18.266 1.00 78.38 97 GLU A CA 1
ATOM 729 C C . GLU A 1 97 ? 7.257 2.786 -18.519 1.00 78.38 97 GLU A C 1
ATOM 731 O O . GLU A 1 97 ? 7.992 2.341 -17.639 1.00 78.38 97 GLU A O 1
ATOM 736 N N . TYR A 1 98 ? 7.165 2.228 -19.727 1.00 77.81 98 TYR A N 1
ATOM 737 C CA . TYR A 1 98 ? 7.906 1.025 -20.121 1.00 77.81 98 TYR A CA 1
ATOM 738 C C . TYR A 1 98 ? 9.378 1.303 -20.432 1.00 77.81 98 TYR A C 1
ATOM 740 O O . TYR A 1 98 ? 10.199 0.390 -20.415 1.00 77.81 98 TYR A O 1
ATOM 748 N N . ILE A 1 99 ? 9.715 2.562 -20.715 1.00 78.50 99 ILE A N 1
ATOM 749 C CA . ILE A 1 99 ? 11.060 3.006 -21.092 1.00 78.50 99 ILE A CA 1
ATOM 750 C C . ILE A 1 99 ? 11.662 3.811 -19.928 1.00 78.50 99 ILE A C 1
ATOM 752 O O . ILE A 1 99 ? 12.488 4.691 -20.126 1.00 78.50 99 ILE A O 1
ATOM 756 N N . LYS A 1 100 ? 11.253 3.556 -18.680 1.00 80.94 100 LYS A N 1
ATOM 757 C CA . LYS A 1 100 ? 11.944 4.117 -17.513 1.00 80.94 100 LYS A CA 1
ATOM 758 C C . LYS A 1 100 ? 13.213 3.306 -17.229 1.00 80.94 100 LYS A C 1
ATOM 760 O O . LYS A 1 100 ? 13.164 2.075 -17.289 1.00 80.94 100 LYS A O 1
ATOM 765 N N . PRO A 1 101 ? 14.338 3.954 -16.872 1.00 82.94 101 PRO A N 1
ATOM 766 C CA . PRO A 1 101 ? 15.500 3.248 -16.352 1.00 82.94 101 PRO A CA 1
ATOM 767 C C . PRO A 1 101 ? 15.099 2.316 -15.204 1.00 82.94 101 PRO A C 1
ATOM 769 O O . PRO A 1 101 ? 14.377 2.727 -14.295 1.00 82.94 101 PRO A O 1
ATOM 772 N N . VAL A 1 102 ? 15.613 1.082 -15.209 1.00 84.19 102 VAL A N 1
ATOM 773 C CA . VAL A 1 102 ? 15.318 0.086 -14.161 1.00 84.19 102 VAL A CA 1
ATOM 774 C C . VAL A 1 102 ? 15.628 0.636 -12.765 1.00 84.19 102 VAL A C 1
ATOM 776 O O . VAL A 1 102 ? 14.870 0.385 -11.835 1.00 84.19 102 VAL A O 1
ATOM 779 N N . SER A 1 103 ? 16.682 1.445 -12.621 1.00 85.25 103 SER A N 1
ATOM 780 C CA . SER A 1 103 ? 17.029 2.111 -11.360 1.00 85.25 103 SER A CA 1
ATOM 781 C C . SER A 1 103 ? 15.913 3.018 -10.834 1.00 85.25 103 SER A C 1
ATOM 783 O O . SER A 1 103 ? 15.591 2.941 -9.653 1.00 85.25 103 SER A O 1
ATOM 785 N N . GLN A 1 104 ? 15.276 3.815 -11.697 1.00 86.31 104 GLN A N 1
ATOM 786 C CA . GLN A 1 104 ? 14.151 4.679 -11.315 1.00 86.31 104 GLN A CA 1
ATOM 787 C C . GLN A 1 104 ? 12.908 3.861 -10.955 1.00 86.31 104 GLN A C 1
ATOM 789 O O . GLN A 1 104 ? 12.199 4.187 -10.003 1.00 86.31 104 GLN A O 1
ATOM 794 N N . SER A 1 105 ? 12.646 2.774 -11.686 1.00 87.50 105 SER A N 1
ATOM 795 C CA . SER A 1 105 ? 11.540 1.864 -11.368 1.00 87.50 105 SER A CA 1
ATOM 796 C C . SER A 1 105 ? 11.748 1.178 -10.014 1.00 87.50 105 SER A C 1
ATOM 798 O O . SER A 1 105 ? 10.809 1.085 -9.223 1.00 87.50 105 SER A O 1
ATOM 800 N N . LEU A 1 106 ? 12.979 0.751 -9.715 1.00 91.56 106 LEU A N 1
ATOM 801 C CA . LEU A 1 106 ? 13.343 0.170 -8.421 1.00 91.56 106 LEU A CA 1
ATOM 802 C C . LEU A 1 106 ? 13.241 1.194 -7.290 1.00 91.56 106 LEU A C 1
ATOM 804 O O . LEU A 1 106 ? 12.698 0.875 -6.240 1.00 91.56 106 LEU A O 1
ATOM 808 N N . GLU A 1 107 ? 13.700 2.425 -7.502 1.00 93.31 107 GLU A N 1
ATOM 809 C CA . GLU A 1 107 ? 13.569 3.506 -6.522 1.00 93.31 107 GLU A CA 1
ATOM 810 C C . GLU A 1 107 ? 12.095 3.798 -6.204 1.00 93.31 107 GLU A C 1
ATOM 812 O O . GLU A 1 107 ? 11.701 3.836 -5.037 1.00 93.31 107 GLU A O 1
ATOM 817 N N . SER A 1 108 ? 11.250 3.916 -7.234 1.00 89.44 108 SER A N 1
ATOM 818 C CA . SER A 1 108 ? 9.804 4.094 -7.063 1.00 89.44 108 SER A CA 1
ATOM 819 C C . SER A 1 108 ? 9.169 2.927 -6.299 1.00 89.44 108 SER A C 1
ATOM 821 O O . SER A 1 108 ? 8.297 3.143 -5.451 1.00 89.44 108 SER A O 1
ATOM 823 N N . LEU A 1 109 ? 9.596 1.692 -6.578 1.00 93.00 109 LEU A N 1
ATOM 824 C CA . LEU A 1 109 ? 9.133 0.507 -5.859 1.00 93.00 109 LEU A CA 1
ATOM 825 C C . LEU A 1 109 ? 9.566 0.542 -4.387 1.00 93.00 109 LEU A C 1
ATOM 827 O O . LEU A 1 109 ? 8.725 0.352 -3.512 1.00 93.00 109 LEU A O 1
ATOM 831 N N . CYS A 1 110 ? 10.833 0.845 -4.101 1.00 96.81 110 CYS A N 1
ATOM 832 C CA . CYS A 1 110 ? 11.348 0.983 -2.738 1.00 96.81 110 CYS A CA 1
ATOM 833 C C . CYS A 1 110 ? 10.567 2.040 -1.949 1.00 96.81 110 CYS A C 1
ATOM 835 O O . CYS A 1 110 ? 10.103 1.760 -0.846 1.00 96.81 110 CYS A O 1
ATOM 837 N N . ASN A 1 111 ? 10.335 3.216 -2.536 1.00 94.38 111 ASN A N 1
ATOM 838 C CA . ASN A 1 111 ? 9.541 4.274 -1.907 1.00 94.38 111 ASN A CA 1
ATOM 839 C C . ASN A 1 111 ? 8.104 3.815 -1.611 1.00 94.38 111 ASN A C 1
ATOM 841 O O . ASN A 1 111 ? 7.566 4.089 -0.537 1.00 94.38 111 ASN A O 1
ATOM 845 N N . THR A 1 112 ? 7.498 3.065 -2.537 1.00 94.75 112 THR A N 1
ATOM 846 C CA . THR A 1 112 ? 6.163 2.480 -2.344 1.00 94.75 112 THR A CA 1
ATOM 847 C C . THR A 1 112 ? 6.149 1.496 -1.176 1.00 94.75 112 THR A C 1
ATOM 849 O O . THR A 1 112 ? 5.238 1.541 -0.350 1.00 94.75 112 THR A O 1
ATOM 852 N N . LEU A 1 113 ? 7.164 0.637 -1.071 1.00 96.56 113 LEU A N 1
ATOM 853 C CA . LEU A 1 113 ? 7.278 -0.339 0.013 1.00 96.56 113 LEU A CA 1
ATOM 854 C C . LEU A 1 113 ? 7.472 0.340 1.374 1.00 96.56 113 LEU A C 1
ATOM 856 O O . LEU A 1 113 ? 6.774 -0.016 2.319 1.00 96.56 113 LEU A O 1
ATOM 860 N N . VAL A 1 114 ? 8.326 1.363 1.465 1.00 97.25 114 VAL A N 1
ATOM 861 C CA . VAL A 1 114 ? 8.530 2.151 2.699 1.00 97.25 114 VAL A CA 1
ATOM 862 C C . VAL A 1 114 ? 7.231 2.841 3.139 1.00 97.25 114 VAL A C 1
ATOM 864 O O . VAL A 1 114 ? 6.863 2.841 4.319 1.00 97.25 114 VAL A O 1
ATOM 867 N N . PHE A 1 115 ? 6.483 3.407 2.190 1.00 95.88 115 PHE A N 1
ATOM 868 C CA . PHE A 1 115 ? 5.175 3.994 2.477 1.00 95.88 115 PHE A CA 1
ATOM 869 C C . PHE A 1 115 ? 4.168 2.947 2.979 1.00 95.88 115 PHE A C 1
ATOM 871 O O . PHE A 1 115 ? 3.451 3.180 3.958 1.00 95.88 115 PHE A O 1
ATOM 878 N N . GLN A 1 116 ? 4.114 1.780 2.337 1.00 96.75 116 GLN A N 1
ATOM 879 C CA . GLN A 1 116 ? 3.238 0.694 2.769 1.00 96.75 116 GLN A CA 1
ATOM 880 C C . GLN A 1 116 ? 3.620 0.201 4.166 1.00 96.75 116 GLN A C 1
ATOM 882 O O . GLN A 1 116 ? 2.747 0.100 5.026 1.00 96.75 116 GLN A O 1
ATOM 887 N N . GLU A 1 117 ? 4.903 -0.043 4.427 1.00 97.25 117 GLU A N 1
ATOM 888 C CA . GLU A 1 117 ? 5.413 -0.480 5.729 1.00 97.25 117 GLU A CA 1
ATOM 889 C C . GLU A 1 117 ? 5.021 0.495 6.848 1.00 97.25 117 GLU A C 1
ATOM 891 O O . GLU A 1 117 ? 4.433 0.089 7.853 1.00 97.25 117 GLU A O 1
ATOM 896 N N . SER A 1 118 ? 5.264 1.795 6.655 1.00 95.81 118 SER A N 1
ATOM 897 C CA . SER A 1 118 ? 4.904 2.825 7.641 1.00 95.81 118 SER A CA 1
ATOM 898 C C . SER A 1 118 ? 3.389 2.924 7.878 1.00 95.81 118 SER A C 1
ATOM 900 O O . SER A 1 118 ? 2.939 3.111 9.018 1.00 95.81 118 SER A O 1
ATOM 902 N N . SER A 1 119 ? 2.586 2.728 6.829 1.00 94.25 119 SER A N 1
ATOM 903 C CA . SER A 1 119 ? 1.123 2.672 6.925 1.00 94.25 119 SER A CA 1
ATOM 904 C C . SER A 1 119 ? 0.651 1.454 7.726 1.00 94.25 119 SER A C 1
ATOM 906 O O . SER A 1 119 ? -0.185 1.588 8.626 1.00 94.25 119 SER A O 1
ATOM 908 N N . TRP A 1 120 ? 1.222 0.275 7.464 1.00 96.06 120 TRP A N 1
ATOM 909 C CA . TRP A 1 120 ? 0.930 -0.957 8.203 1.00 96.06 120 TRP A CA 1
ATOM 910 C C . TRP A 1 120 ? 1.337 -0.854 9.673 1.00 96.06 120 TRP A C 1
ATOM 912 O O . TRP A 1 120 ? 0.540 -1.192 10.551 1.00 96.06 120 TRP A O 1
ATOM 922 N N . ALA A 1 121 ? 2.527 -0.324 9.962 1.00 96.44 121 ALA A N 1
ATOM 923 C CA . ALA A 1 121 ? 2.984 -0.089 11.329 1.00 96.44 121 ALA A CA 1
ATOM 924 C C . ALA A 1 121 ? 2.020 0.835 12.094 1.00 96.44 121 ALA A C 1
ATOM 926 O O . ALA A 1 121 ? 1.626 0.544 13.228 1.00 96.44 121 ALA A O 1
ATOM 927 N N . SER A 1 122 ? 1.563 1.913 11.449 1.00 94.62 122 SER A N 1
ATOM 928 C CA . SER A 1 122 ? 0.584 2.844 12.023 1.00 94.62 122 SER A CA 1
ATOM 929 C C . SER A 1 122 ? -0.756 2.165 12.329 1.00 94.62 122 SER A C 1
ATOM 931 O O . SER A 1 122 ? -1.331 2.383 13.402 1.00 94.62 122 SER A O 1
ATOM 933 N N . LEU A 1 123 ? -1.233 1.298 11.430 1.00 96.81 123 LEU A N 1
ATOM 934 C CA . LEU A 1 123 ? -2.459 0.522 11.626 1.00 96.81 123 LEU A CA 1
ATOM 935 C C . LEU A 1 123 ? -2.332 -0.459 12.799 1.00 96.81 123 LEU A C 1
ATOM 937 O O . LEU A 1 123 ? -3.209 -0.488 13.665 1.00 96.81 123 LEU A O 1
ATOM 941 N N . VAL A 1 124 ? -1.234 -1.217 12.869 1.00 97.62 124 VAL A N 1
ATOM 942 C CA . VAL A 1 124 ? -0.969 -2.168 13.963 1.00 97.62 124 VAL A CA 1
ATOM 943 C C . VAL A 1 124 ? -0.930 -1.444 15.310 1.00 97.62 124 VAL A C 1
ATOM 945 O O . VAL A 1 124 ? -1.598 -1.865 16.258 1.00 97.62 124 VAL A O 1
ATOM 948 N N . CYS A 1 125 ? -0.232 -0.311 15.398 1.00 97.44 125 CYS A N 1
ATOM 949 C CA . CYS A 1 125 ? -0.216 0.533 16.594 1.00 97.44 125 CYS A CA 1
ATOM 950 C C . CYS A 1 125 ? -1.614 1.066 16.957 1.00 97.44 125 CYS A C 1
ATOM 952 O O . CYS A 1 125 ? -1.994 1.093 18.132 1.00 97.44 125 CYS A O 1
ATOM 954 N N . GLY A 1 126 ? -2.406 1.484 15.966 1.00 95.56 126 GLY A N 1
ATOM 955 C CA . GLY A 1 126 ? -3.791 1.919 16.157 1.00 95.56 126 GLY A CA 1
ATOM 956 C C . GLY A 1 126 ? -4.679 0.818 16.740 1.00 95.56 126 GLY A C 1
ATOM 957 O O . GLY A 1 126 ? -5.335 1.028 17.763 1.00 95.56 126 GLY A O 1
ATOM 958 N N . LEU A 1 127 ? -4.652 -0.371 16.138 1.00 97.50 127 LEU A N 1
ATOM 959 C CA . LEU A 1 127 ? -5.417 -1.533 16.593 1.00 97.50 127 LEU A CA 1
ATOM 960 C C . LEU A 1 127 ? -4.978 -1.993 17.983 1.00 97.50 127 LEU A C 1
ATOM 962 O O . LEU A 1 127 ? -5.826 -2.248 18.835 1.00 97.50 127 LEU A O 1
ATOM 966 N N . SER A 1 128 ? -3.675 -2.002 18.255 1.00 97.88 128 SER A N 1
ATOM 967 C CA . SER A 1 128 ? -3.132 -2.379 19.565 1.00 97.88 128 SER A CA 1
ATOM 968 C C . SER A 1 128 ? -3.634 -1.447 20.672 1.00 97.88 128 SER A C 1
ATOM 970 O O . SER A 1 128 ? -4.061 -1.909 21.732 1.00 97.88 128 SER A O 1
ATOM 972 N N . ARG A 1 129 ? -3.684 -0.132 20.408 1.00 98.00 129 ARG A N 1
ATOM 973 C CA . ARG A 1 129 ? -4.279 0.851 21.330 1.00 98.00 129 ARG A CA 1
ATOM 974 C C . ARG A 1 129 ? -5.782 0.642 21.517 1.00 98.00 129 ARG A C 1
ATOM 976 O O . ARG A 1 129 ? -6.261 0.758 22.643 1.00 98.00 129 ARG A O 1
ATOM 983 N N . LYS A 1 130 ? -6.530 0.321 20.454 1.00 97.31 130 LYS A N 1
ATOM 984 C CA . LYS A 1 130 ? -7.970 0.013 20.559 1.00 97.31 130 LYS A CA 1
ATOM 985 C C . LYS A 1 130 ? -8.215 -1.232 21.416 1.00 97.31 130 LYS A C 1
ATOM 987 O O . LYS A 1 130 ? -9.052 -1.185 22.312 1.00 97.31 130 LYS A O 1
ATOM 992 N N . VAL A 1 131 ? -7.442 -2.296 21.203 1.00 98.38 131 VAL A N 1
ATOM 993 C CA . VAL A 1 131 ? -7.519 -3.532 21.999 1.00 98.38 131 VAL A CA 1
ATOM 994 C C . VAL A 1 131 ? -7.192 -3.262 23.468 1.00 98.38 131 VAL A C 1
ATOM 996 O O . VAL A 1 131 ? -7.906 -3.744 24.344 1.00 98.38 131 VAL A O 1
ATOM 999 N N . ALA A 1 132 ? -6.161 -2.462 23.759 1.00 98.00 132 ALA A N 1
ATOM 1000 C CA . ALA A 1 132 ? -5.833 -2.075 25.132 1.00 98.00 132 ALA A CA 1
ATOM 1001 C C . ALA A 1 132 ? -7.005 -1.347 25.815 1.00 98.00 132 ALA A C 1
ATOM 1003 O O . ALA A 1 132 ? -7.434 -1.757 26.890 1.00 98.00 132 ALA A O 1
ATOM 1004 N N . ARG A 1 133 ? -7.610 -0.356 25.144 1.00 97.19 133 ARG A N 1
ATOM 1005 C CA . ARG A 1 133 ? -8.785 0.363 25.673 1.00 97.19 133 ARG A CA 1
ATOM 1006 C C . ARG A 1 133 ? -9.982 -0.556 25.900 1.00 97.19 133 ARG A C 1
ATOM 1008 O O . ARG A 1 133 ? -10.653 -0.442 26.918 1.00 97.19 133 ARG A O 1
ATOM 1015 N N . GLN A 1 134 ? -10.255 -1.475 24.974 1.00 97.56 134 GLN A N 1
ATOM 1016 C CA . GLN A 1 134 ? -11.335 -2.451 25.139 1.00 97.56 134 GLN A CA 1
ATOM 1017 C C . GLN A 1 134 ? -11.097 -3.355 26.353 1.00 97.56 134 GLN A C 1
ATOM 1019 O O . GLN A 1 134 ? -12.032 -3.618 27.106 1.00 97.56 134 GLN A O 1
ATOM 1024 N N . ARG A 1 135 ? -9.850 -3.786 26.587 1.00 98.44 135 ARG A N 1
ATOM 1025 C CA . ARG A 1 135 ? -9.487 -4.549 27.792 1.00 98.44 135 ARG A CA 1
ATOM 1026 C C . ARG A 1 135 ? -9.710 -3.740 29.066 1.00 98.44 135 ARG A C 1
ATOM 1028 O O . ARG A 1 135 ? -10.259 -4.286 30.019 1.00 98.44 135 ARG A O 1
ATOM 1035 N N . ASP A 1 136 ? -9.339 -2.461 29.074 1.00 98.12 136 ASP A N 1
ATOM 1036 C CA . ASP A 1 136 ? -9.568 -1.581 30.225 1.00 98.12 136 ASP A CA 1
ATOM 1037 C C . ASP A 1 136 ? -11.066 -1.413 30.523 1.00 98.12 136 ASP A C 1
ATOM 1039 O O . ASP A 1 136 ? -11.475 -1.553 31.674 1.00 98.12 136 ASP A O 1
ATOM 1043 N N . VAL A 1 137 ? -11.896 -1.206 29.494 1.00 97.88 137 VAL A N 1
ATOM 1044 C CA . VAL A 1 137 ? -13.361 -1.105 29.643 1.00 97.88 137 VAL A CA 1
ATOM 1045 C C . VAL A 1 137 ? -13.958 -2.404 30.187 1.00 97.88 137 VAL A C 1
ATOM 1047 O O . VAL A 1 137 ? -14.778 -2.365 31.101 1.00 97.88 137 VAL A O 1
ATOM 1050 N N . ILE A 1 138 ? -13.532 -3.561 29.670 1.00 98.44 138 ILE A N 1
ATOM 1051 C CA . ILE A 1 138 ? -13.994 -4.867 30.165 1.00 98.44 138 ILE A CA 1
ATOM 1052 C C . ILE A 1 138 ? -13.585 -5.069 31.630 1.00 98.44 138 ILE A C 1
ATOM 1054 O O . ILE A 1 138 ? -14.384 -5.573 32.419 1.00 98.44 138 ILE A O 1
ATOM 1058 N N . ARG A 1 139 ? -12.369 -4.658 32.013 1.00 98.50 139 ARG A N 1
ATOM 1059 C CA . ARG A 1 139 ? -11.908 -4.719 33.406 1.00 98.50 139 ARG A CA 1
ATOM 1060 C C . ARG A 1 139 ? -12.780 -3.851 34.317 1.00 98.50 139 ARG A C 1
ATOM 1062 O O . ARG A 1 139 ? -13.252 -4.356 35.328 1.00 98.50 139 ARG A O 1
ATOM 1069 N N . MET A 1 140 ? -13.051 -2.604 33.934 1.00 97.88 140 MET A N 1
ATOM 1070 C CA . MET A 1 140 ? -13.921 -1.708 34.709 1.00 97.88 140 MET A CA 1
ATOM 1071 C C . MET A 1 140 ? -15.339 -2.270 34.853 1.00 97.88 140 MET A C 1
ATOM 1073 O O . MET A 1 140 ? -15.874 -2.322 35.955 1.00 97.88 140 MET A O 1
ATOM 1077 N N . ALA A 1 141 ? -15.930 -2.767 33.763 1.00 97.38 141 ALA A N 1
ATOM 1078 C CA . ALA A 1 141 ? -17.260 -3.374 33.799 1.00 97.38 141 ALA A CA 1
ATOM 1079 C C . ALA A 1 141 ? -17.311 -4.611 34.713 1.00 97.38 141 ALA A C 1
ATOM 1081 O O . ALA A 1 141 ? -18.314 -4.852 35.386 1.00 97.38 141 ALA A O 1
ATOM 1082 N N . LYS A 1 142 ? -16.225 -5.395 34.759 1.00 98.50 142 LYS A N 1
ATOM 1083 C CA . LYS A 1 142 ? -16.090 -6.520 35.689 1.00 98.50 142 LYS A CA 1
ATOM 1084 C C . LYS A 1 142 ? -16.072 -6.041 37.145 1.00 98.50 142 LYS A C 1
ATOM 1086 O O . LYS A 1 142 ? -16.823 -6.581 37.952 1.00 98.50 142 LYS A O 1
ATOM 1091 N N . GLU A 1 143 ? -15.260 -5.036 37.467 1.00 98.62 143 GLU A N 1
ATOM 1092 C CA . GLU A 1 143 ? -15.173 -4.458 38.819 1.00 98.62 143 GLU A CA 1
ATOM 1093 C C . GLU A 1 143 ? -16.522 -3.867 39.269 1.00 98.62 143 GLU A C 1
ATOM 1095 O O . GLU A 1 143 ? -16.977 -4.115 40.386 1.00 98.62 143 GLU A O 1
ATOM 1100 N N . GLU A 1 144 ? -17.221 -3.145 38.388 1.00 98.12 144 GLU A N 1
ATOM 1101 C CA . GLU A 1 144 ? -18.569 -2.626 38.658 1.00 98.12 144 GLU A CA 1
ATOM 1102 C C . GLU A 1 144 ? -19.583 -3.745 38.927 1.00 98.12 144 GLU A C 1
ATOM 1104 O O . GLU A 1 144 ? -20.414 -3.629 39.833 1.00 98.12 144 GLU A O 1
ATOM 1109 N N . LEU A 1 145 ? -19.507 -4.847 38.175 1.00 98.44 145 LEU A N 1
ATOM 1110 C CA . LEU A 1 145 ? -20.384 -5.999 38.367 1.00 98.44 145 LEU A CA 1
ATOM 1111 C C . LEU A 1 145 ? -20.127 -6.690 39.713 1.00 98.44 145 LEU A C 1
ATOM 1113 O O . LEU A 1 145 ? -21.084 -7.036 40.411 1.00 98.44 145 LEU A O 1
ATOM 1117 N N . GLU A 1 146 ? -18.863 -6.878 40.090 1.00 98.50 146 GLU A N 1
ATOM 1118 C CA . GLU A 1 146 ? -18.473 -7.441 41.390 1.00 98.50 146 GLU A CA 1
ATOM 1119 C C . GLU A 1 146 ? -18.970 -6.551 42.543 1.00 98.50 146 GLU A C 1
ATOM 1121 O O . GLU A 1 146 ? -19.630 -7.043 43.466 1.00 98.50 146 GLU A O 1
ATOM 1126 N N . ASN A 1 147 ? -18.789 -5.231 42.432 1.00 98.19 147 ASN A N 1
ATOM 1127 C CA . ASN A 1 147 ? -19.303 -4.256 43.398 1.00 98.19 147 ASN A CA 1
ATOM 1128 C C . ASN A 1 147 ? -20.838 -4.302 43.512 1.00 98.19 147 ASN A C 1
ATOM 1130 O O . ASN A 1 147 ? -21.391 -4.312 44.615 1.00 98.19 147 ASN A O 1
ATOM 1134 N N . ALA A 1 148 ? -21.555 -4.379 42.387 1.00 97.69 148 ALA A N 1
ATOM 1135 C CA . ALA A 1 148 ? -23.014 -4.472 42.381 1.00 97.69 148 ALA A CA 1
ATOM 1136 C C . ALA A 1 148 ? -23.516 -5.764 43.051 1.00 97.69 148 ALA A C 1
ATOM 1138 O O . ALA A 1 148 ? -24.523 -5.751 43.768 1.00 97.69 148 ALA A O 1
ATOM 1139 N N . GLN A 1 149 ? -22.809 -6.881 42.856 1.00 98.56 149 GLN A N 1
ATOM 1140 C CA . GLN A 1 149 ? -23.110 -8.138 43.543 1.00 98.56 149 GLN A CA 1
ATOM 1141 C C . GLN A 1 149 ? -22.892 -8.028 45.055 1.00 98.56 149 GLN A C 1
ATOM 1143 O O . GLN A 1 149 ? -23.712 -8.536 45.824 1.00 98.56 149 GLN A O 1
ATOM 1148 N N . GLU A 1 150 ? -21.831 -7.354 45.496 1.00 98.62 150 GLU A N 1
ATOM 1149 C CA . GLU A 1 150 ? -21.571 -7.126 46.919 1.00 98.62 150 GLU A CA 1
ATOM 1150 C C . GLU A 1 150 ? -22.653 -6.249 47.565 1.00 98.62 150 GLU A C 1
ATOM 1152 O O . GLU A 1 150 ? -23.214 -6.616 48.603 1.00 98.62 150 GLU A O 1
ATOM 1157 N N . ILE A 1 151 ? -23.024 -5.137 46.923 1.00 98.38 151 ILE A N 1
ATOM 1158 C CA . ILE A 1 151 ? -24.108 -4.257 47.388 1.00 98.38 151 ILE A CA 1
ATOM 1159 C C . ILE A 1 151 ? -25.426 -5.033 47.474 1.00 98.38 151 ILE A C 1
ATOM 1161 O O . ILE A 1 151 ? -26.154 -4.913 48.462 1.00 98.38 151 ILE A O 1
ATOM 1165 N N . LYS A 1 152 ? -25.724 -5.883 46.483 1.00 98.38 152 LYS A N 1
ATOM 1166 C CA . LYS A 1 152 ? -26.916 -6.740 46.499 1.00 98.38 152 LYS A CA 1
ATOM 1167 C C . LYS A 1 152 ? -26.918 -7.694 47.698 1.00 98.38 152 LYS A C 1
ATOM 1169 O O . LYS A 1 152 ? -27.965 -7.848 48.328 1.00 98.38 152 LYS A O 1
ATOM 1174 N N . LYS A 1 153 ? -25.776 -8.307 48.035 1.00 98.56 153 LYS A N 1
ATOM 1175 C CA . LYS A 1 153 ? -25.641 -9.174 49.221 1.00 98.56 153 LYS A CA 1
ATOM 1176 C C . LYS A 1 153 ? -25.891 -8.392 50.514 1.00 98.56 153 LYS A C 1
ATOM 1178 O O . LYS A 1 153 ? -26.706 -8.823 51.325 1.00 98.56 153 LYS A O 1
ATOM 1183 N N . LYS A 1 154 ? -25.271 -7.216 50.665 1.00 98.31 154 LYS A N 1
ATOM 1184 C CA . LYS A 1 154 ? -25.473 -6.321 51.822 1.00 98.31 154 LYS A CA 1
ATOM 1185 C C . LYS A 1 154 ? -26.938 -5.901 51.971 1.00 98.31 154 LYS A C 1
ATOM 1187 O O . LYS A 1 154 ? -27.496 -5.956 53.061 1.00 98.31 154 LYS A O 1
ATOM 1192 N N . TYR A 1 155 ? -27.594 -5.550 50.866 1.00 98.44 155 TYR A N 1
ATOM 1193 C CA . TYR A 1 155 ? -29.015 -5.202 50.862 1.00 98.44 155 TYR A CA 1
ATOM 1194 C C . TYR A 1 155 ? -29.908 -6.371 51.305 1.00 98.44 155 TYR A C 1
ATOM 1196 O O . TYR A 1 155 ? -30.856 -6.176 52.064 1.00 98.44 155 TYR A O 1
ATOM 1204 N N . GLN A 1 156 ? -29.612 -7.593 50.850 1.00 98.50 156 GLN A N 1
ATOM 1205 C CA . GLN A 1 156 ? -30.346 -8.790 51.269 1.00 98.50 156 GLN A CA 1
ATOM 1206 C C . GLN A 1 156 ? -30.187 -9.068 52.769 1.00 98.50 156 GLN A C 1
ATOM 1208 O O . GLN A 1 156 ? -31.188 -9.347 53.424 1.00 98.50 156 GLN A O 1
ATOM 1213 N N . GLN A 1 157 ? -28.974 -8.933 53.313 1.00 98.44 157 GLN A N 1
ATOM 1214 C CA . GLN A 1 157 ? -28.710 -9.075 54.751 1.00 98.44 157 GLN A CA 1
ATOM 1215 C C . GLN A 1 157 ? -29.501 -8.049 55.570 1.00 98.44 157 GLN A C 1
ATOM 1217 O O . GLN A 1 157 ? -30.266 -8.424 56.455 1.00 98.44 157 GLN A O 1
ATOM 1222 N N . LEU A 1 158 ? -29.411 -6.768 55.202 1.00 98.44 158 LEU A N 1
ATOM 1223 C CA . LEU A 1 158 ? -30.106 -5.688 55.904 1.00 98.44 158 LEU A CA 1
ATOM 1224 C C . LEU A 1 158 ? -31.635 -5.853 55.858 1.00 98.44 158 LEU A C 1
ATOM 1226 O O . LEU A 1 158 ? -32.341 -5.557 56.820 1.00 98.44 158 LEU A O 1
ATOM 1230 N N . LYS A 1 159 ? -32.167 -6.357 54.738 1.00 98.12 159 LYS A N 1
ATOM 1231 C CA . LYS A 1 159 ? -33.596 -6.658 54.587 1.00 98.12 159 LYS A CA 1
ATOM 1232 C C . LYS A 1 159 ? -34.054 -7.783 55.520 1.00 98.12 159 LYS A C 1
ATOM 1234 O O . LYS A 1 159 ? -35.174 -7.720 56.029 1.00 98.12 159 LYS A O 1
ATOM 1239 N N . GLU A 1 160 ? -33.221 -8.798 55.723 1.00 98.44 160 GLU A N 1
ATOM 1240 C CA . GLU A 1 160 ? -33.499 -9.906 56.639 1.00 98.44 160 GLU A CA 1
ATOM 1241 C C . GLU A 1 160 ? -33.470 -9.432 58.101 1.00 98.44 160 GLU A C 1
ATOM 1243 O O . GLU A 1 160 ? -34.408 -9.691 58.855 1.00 98.44 160 GLU A O 1
ATOM 1248 N N . GLU A 1 161 ? -32.461 -8.642 58.478 1.00 98.00 161 GLU A N 1
ATOM 1249 C CA . GLU A 1 161 ? -32.364 -8.016 59.805 1.00 98.00 161 GLU A CA 1
ATOM 1250 C C . GLU A 1 161 ? -33.569 -7.120 60.104 1.00 98.00 161 GLU A C 1
ATOM 1252 O O . GLU A 1 161 ? -34.183 -7.223 61.168 1.00 98.00 161 GLU A O 1
ATOM 1257 N N . TYR A 1 162 ? -33.968 -6.289 59.138 1.00 97.44 162 TYR A N 1
ATOM 1258 C CA . TYR A 1 162 ? -35.149 -5.441 59.265 1.00 97.44 162 TYR A CA 1
ATOM 1259 C C . TYR A 1 162 ? -36.424 -6.263 59.482 1.00 97.44 162 TYR A C 1
ATOM 1261 O O . TYR A 1 162 ? -37.246 -5.921 60.333 1.00 97.44 162 TYR A O 1
ATOM 1269 N N . ARG A 1 163 ? -36.597 -7.370 58.744 1.00 97.38 163 ARG A N 1
ATOM 1270 C CA . ARG A 1 163 ? -37.734 -8.285 58.939 1.00 97.38 163 ARG A CA 1
ATOM 1271 C C . ARG A 1 163 ? -37.741 -8.893 60.337 1.00 97.38 163 ARG A C 1
ATOM 1273 O O . ARG A 1 163 ? -38.812 -8.977 60.935 1.00 97.38 163 ARG A O 1
ATOM 1280 N N . LYS A 1 164 ? -36.574 -9.281 60.854 1.00 97.12 164 LYS A N 1
ATOM 1281 C CA . LYS A 1 164 ? -36.431 -9.848 62.198 1.00 97.12 164 LYS A CA 1
ATOM 1282 C C . LYS A 1 164 ? -36.821 -8.834 63.281 1.00 97.12 164 LYS A C 1
ATOM 1284 O O . LYS A 1 164 ? -37.718 -9.112 64.072 1.00 97.12 164 LYS A O 1
ATOM 1289 N N . LEU A 1 165 ? -36.249 -7.629 63.240 1.00 96.19 165 LEU A N 1
ATOM 1290 C CA . LEU A 1 165 ? -36.566 -6.541 64.180 1.00 96.19 165 LEU A CA 1
ATOM 1291 C C . LEU A 1 165 ? -38.042 -6.107 64.105 1.00 96.19 165 LEU A C 1
ATOM 1293 O O . LEU A 1 165 ? -38.682 -5.823 65.121 1.00 96.19 165 LEU A O 1
ATOM 1297 N N . ALA A 1 166 ? -38.621 -6.078 62.902 1.00 95.19 166 ALA A N 1
ATOM 1298 C CA . ALA A 1 166 ? -40.044 -5.795 62.714 1.00 95.19 166 ALA A CA 1
ATOM 1299 C C . ALA A 1 166 ? -40.955 -6.898 63.293 1.00 95.19 166 ALA A C 1
ATOM 1301 O O . ALA A 1 166 ? -42.092 -6.616 63.671 1.00 95.19 166 ALA A O 1
ATOM 1302 N N . GLY A 1 167 ? -40.478 -8.145 63.354 1.00 93.81 167 GLY A N 1
ATOM 1303 C CA . GLY A 1 167 ? -41.148 -9.241 64.054 1.00 93.81 167 GLY A CA 1
ATOM 1304 C C . GLY A 1 167 ? -41.125 -9.044 65.570 1.00 93.81 167 GLY A C 1
ATOM 1305 O O . GLY A 1 167 ? -42.182 -9.012 66.197 1.00 93.81 167 GLY A O 1
ATOM 1306 N N . GLU A 1 168 ? -39.941 -8.800 66.136 1.00 94.19 168 GLU A N 1
ATOM 1307 C CA . GLU A 1 168 ? -39.734 -8.603 67.583 1.00 94.19 168 GLU A CA 1
ATOM 1308 C C . GLU A 1 168 ? -40.526 -7.400 68.134 1.00 94.19 168 GLU A C 1
ATOM 1310 O O . GLU A 1 168 ? -41.124 -7.459 69.208 1.00 94.19 168 GLU A O 1
ATOM 1315 N N . THR A 1 169 ? -40.597 -6.299 67.379 1.00 91.94 169 THR A N 1
ATOM 1316 C CA . THR A 1 169 ? -41.376 -5.109 67.775 1.00 91.94 169 THR A CA 1
ATOM 1317 C C . THR A 1 169 ? -42.890 -5.323 67.739 1.00 91.94 169 THR A C 1
ATOM 1319 O O . THR A 1 169 ? -43.608 -4.664 68.494 1.00 91.94 169 THR A O 1
ATOM 1322 N N . LYS A 1 170 ? -43.401 -6.231 66.896 1.00 87.12 170 LYS A N 1
ATOM 1323 C CA . LYS A 1 170 ? -44.822 -6.618 66.916 1.00 87.12 170 LYS A CA 1
ATOM 1324 C C . LYS A 1 170 ? -45.157 -7.471 68.133 1.00 87.12 170 LYS A C 1
ATOM 1326 O O . LYS A 1 170 ? -46.232 -7.292 68.690 1.00 87.12 170 LYS A O 1
ATOM 1331 N N . GLU A 1 171 ? -44.251 -8.352 68.537 1.00 83.62 171 GLU A N 1
ATOM 1332 C CA . GLU A 1 171 ? -44.433 -9.236 69.691 1.00 83.62 171 GLU A CA 1
ATOM 1333 C C . GLU A 1 171 ? -44.336 -8.470 71.023 1.00 83.62 171 GLU A C 1
ATOM 1335 O O . GLU A 1 171 ? -45.165 -8.660 71.909 1.00 83.62 171 GLU A O 1
ATOM 1340 N N . ASN A 1 172 ? -43.414 -7.505 71.126 1.00 81.06 172 ASN A N 1
ATOM 1341 C CA . ASN A 1 172 ? -43.276 -6.636 72.304 1.00 81.06 172 ASN A CA 1
ATOM 1342 C C . ASN A 1 172 ? -4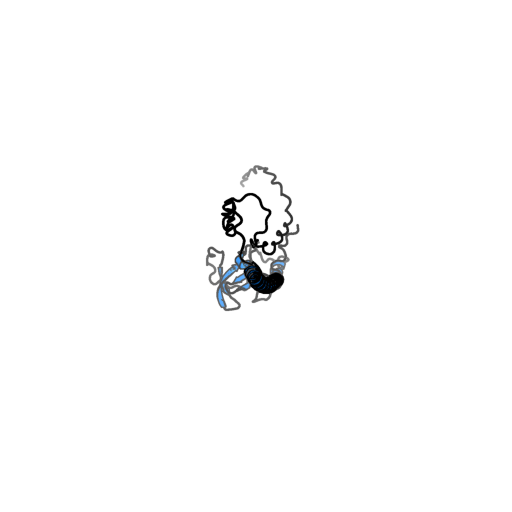4.308 -5.498 72.385 1.00 81.06 172 ASN A C 1
ATOM 1344 O O . ASN A 1 172 ? -44.387 -4.797 73.398 1.00 81.06 172 ASN A O 1
ATOM 1348 N N . ARG A 1 173 ? -45.125 -5.292 71.345 1.00 71.94 173 ARG A N 1
ATOM 1349 C CA . ARG A 1 173 ? -46.309 -4.433 71.439 1.00 71.94 173 ARG A CA 1
ATOM 1350 C C . ARG A 1 173 ? -47.376 -5.192 72.236 1.00 71.94 173 ARG A C 1
ATOM 1352 O O . ARG A 1 173 ? -48.234 -5.859 71.667 1.00 71.94 173 ARG A O 1
ATOM 1359 N N . GLY A 1 174 ? -47.326 -5.075 73.565 1.00 60.94 174 GLY A N 1
ATOM 1360 C CA . GLY A 1 174 ? -48.440 -5.466 74.437 1.00 60.94 174 GLY A CA 1
ATOM 1361 C C . GLY A 1 174 ? -49.767 -4.841 73.965 1.00 60.94 174 GLY A C 1
ATOM 1362 O O . GLY A 1 174 ? -49.733 -3.869 73.201 1.00 60.94 174 GLY A O 1
ATOM 1363 N N . PRO A 1 175 ? -50.932 -5.386 74.376 1.00 60.66 175 PRO A N 1
ATOM 1364 C CA . PRO A 1 175 ? -52.244 -4.982 73.870 1.00 60.66 175 PRO A CA 1
ATOM 1365 C C . PRO A 1 175 ? -52.388 -3.463 73.956 1.00 60.66 175 PRO A C 1
ATOM 1367 O O . PRO A 1 175 ? -52.473 -2.886 75.039 1.00 60.66 175 PRO A O 1
ATOM 1370 N N . ALA A 1 176 ? -52.329 -2.816 72.792 1.00 55.22 176 ALA A N 1
ATOM 1371 C CA . ALA A 1 176 ? -52.312 -1.372 72.708 1.00 55.22 176 ALA A CA 1
ATOM 1372 C C . ALA A 1 176 ? -53.627 -0.833 73.272 1.00 55.22 176 ALA A C 1
ATOM 1374 O O . ALA A 1 176 ? -54.710 -1.144 72.772 1.00 55.22 176 ALA A O 1
ATOM 1375 N N . THR A 1 177 ? -53.523 0.004 74.302 1.00 57.38 177 THR A N 1
ATOM 1376 C CA . THR A 1 177 ? -54.593 0.912 74.700 1.00 57.38 177 THR A CA 1
ATOM 1377 C C . THR A 1 177 ? -55.026 1.722 73.468 1.00 57.38 177 THR A C 1
ATOM 1379 O O . THR A 1 177 ? -54.169 2.230 72.737 1.00 57.38 177 THR A O 1
ATOM 1382 N N . PRO A 1 178 ? -56.337 1.827 73.182 1.00 54.59 178 PRO A N 1
ATOM 1383 C CA . PRO A 1 178 ? -56.837 2.467 71.972 1.00 54.59 178 PRO A CA 1
ATOM 1384 C C . PRO A 1 178 ? -56.599 3.977 72.049 1.00 54.59 178 PRO A C 1
ATOM 1386 O O . PRO A 1 178 ? -57.389 4.726 72.622 1.00 54.59 178 PRO A O 1
ATOM 1389 N N . VAL A 1 179 ? -55.490 4.441 71.472 1.00 56.16 179 VAL A N 1
ATOM 1390 C CA . VAL A 1 179 ? -55.231 5.872 71.309 1.00 56.16 179 VAL A CA 1
ATOM 1391 C C . VAL A 1 179 ? -56.062 6.375 70.136 1.00 56.16 179 VAL A C 1
ATOM 1393 O O . VAL A 1 179 ? -55.803 6.109 68.962 1.00 56.16 179 VAL A O 1
ATOM 1396 N N . LEU A 1 180 ? -57.113 7.094 70.508 1.00 64.94 180 LEU A N 1
ATOM 1397 C CA . LEU A 1 180 ? -58.010 7.830 69.641 1.00 64.94 180 LEU A CA 1
ATOM 1398 C C . LEU A 1 180 ? -57.251 8.972 68.942 1.00 64.94 180 LEU A C 1
ATOM 1400 O O . LEU A 1 180 ? -56.592 9.777 69.592 1.00 64.94 180 LEU A O 1
ATOM 1404 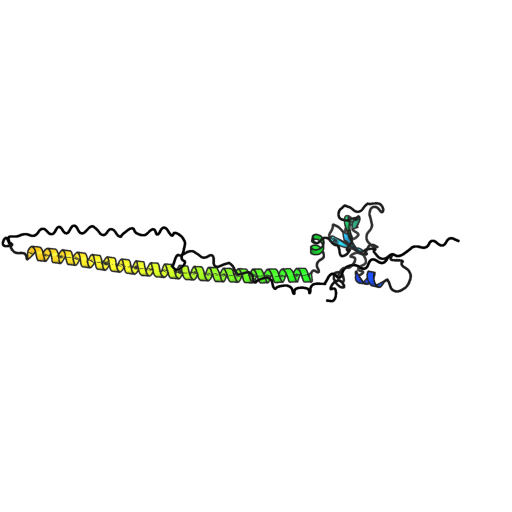N N . ARG A 1 181 ? -57.524 9.092 67.638 1.00 51.62 181 ARG A N 1
ATOM 1405 C CA . ARG A 1 181 ? -57.425 10.274 66.758 1.00 51.62 181 ARG A CA 1
ATOM 1406 C C . ARG A 1 181 ? -56.215 10.410 65.820 1.00 51.62 181 ARG A C 1
ATOM 1408 O O . ARG A 1 181 ? -55.161 10.919 66.166 1.00 51.62 181 ARG A O 1
ATOM 1415 N N . LYS A 1 182 ? -56.544 10.157 64.545 1.00 62.12 182 LYS A N 1
ATOM 1416 C CA . LYS A 1 182 ? -56.787 11.181 63.504 1.00 62.12 182 LYS A CA 1
ATOM 1417 C C . LYS A 1 182 ? -55.582 12.053 63.122 1.00 62.12 182 LYS A C 1
ATOM 1419 O O . LYS A 1 182 ? -55.413 13.141 63.660 1.00 62.12 182 LYS A O 1
ATOM 1424 N N . ARG A 1 183 ? -54.921 11.678 62.024 1.00 50.28 183 ARG A N 1
ATOM 1425 C CA . ARG A 1 183 ? -54.940 12.471 60.781 1.00 50.28 183 ARG A CA 1
ATOM 1426 C C . ARG A 1 183 ? -54.475 11.600 59.617 1.00 50.28 183 ARG A C 1
ATOM 1428 O O . ARG A 1 183 ? -53.341 11.140 59.594 1.00 50.28 183 ARG A O 1
ATOM 1435 N N . GLU A 1 184 ? -55.383 11.373 58.678 1.00 55.50 184 GLU A N 1
ATOM 1436 C CA . GLU A 1 184 ? -55.076 10.869 57.347 1.00 55.50 184 GLU A CA 1
ATOM 1437 C C . GLU A 1 184 ? -54.163 11.895 56.671 1.00 55.50 184 GLU A C 1
ATOM 1439 O O . GLU A 1 184 ? -54.589 12.988 56.304 1.00 55.50 184 GLU A O 1
ATOM 1444 N N . LEU A 1 185 ? -52.879 11.573 56.578 1.00 55.22 185 LEU A N 1
ATOM 1445 C CA . LEU A 1 185 ? -52.017 12.124 55.548 1.00 55.22 185 LEU A CA 1
ATOM 1446 C C . LEU A 1 185 ? -51.764 10.961 54.604 1.00 55.22 185 LEU A C 1
ATOM 1448 O O . LEU A 1 185 ? -50.943 10.086 54.878 1.00 55.22 185 LEU A O 1
ATOM 1452 N N . SER A 1 186 ? -52.570 10.923 53.546 1.00 56.72 186 SER A N 1
ATOM 1453 C CA . SER A 1 186 ? -52.389 10.071 52.382 1.00 56.72 186 SER A CA 1
ATOM 1454 C C . SER A 1 186 ? -50.990 10.310 51.826 1.00 56.72 186 SER A C 1
ATOM 1456 O O . SER A 1 186 ? -50.729 11.260 51.091 1.00 56.72 186 SER A O 1
ATOM 1458 N N . PHE A 1 187 ? -50.061 9.447 52.224 1.00 52.25 187 PHE A N 1
ATOM 1459 C CA . PHE A 1 187 ? -48.736 9.371 51.636 1.00 52.25 187 PHE A CA 1
ATOM 1460 C C . PHE A 1 187 ? -48.829 8.506 50.377 1.00 52.25 187 PHE A C 1
ATOM 1462 O O . PHE A 1 187 ? -48.212 7.447 50.280 1.00 52.25 187 PHE A O 1
ATOM 1469 N N . ASP A 1 188 ? -49.618 8.974 49.407 1.00 50.78 188 ASP A N 1
ATOM 1470 C CA . ASP A 1 188 ? -49.469 8.582 48.009 1.00 50.78 188 ASP A CA 1
ATOM 1471 C C . ASP A 1 188 ? -48.151 9.191 47.523 1.00 50.78 188 ASP A C 1
ATOM 1473 O O . ASP A 1 188 ? -48.119 10.188 46.805 1.00 50.78 188 ASP A O 1
ATOM 1477 N N . SER A 1 189 ? -47.029 8.641 47.992 1.00 55.59 189 SER A N 1
ATOM 1478 C CA . SER A 1 189 ? -45.753 8.877 47.336 1.00 55.59 189 SER A CA 1
ATOM 1479 C C . SER A 1 189 ? -45.802 8.096 46.032 1.00 55.59 189 SER A C 1
ATOM 1481 O O . SER A 1 189 ? -45.798 6.861 46.077 1.00 55.59 189 SER A O 1
ATOM 1483 N N . PRO A 1 190 ? -45.883 8.772 44.872 1.00 53.41 190 PRO A N 1
ATOM 1484 C CA . PRO A 1 190 ? -45.845 8.076 43.607 1.00 53.41 190 PRO A CA 1
ATOM 1485 C C . PRO A 1 190 ? -44.534 7.299 43.568 1.00 53.41 190 PRO A C 1
ATOM 1487 O O . PRO A 1 190 ? -43.469 7.843 43.866 1.00 53.41 190 PRO A O 1
ATOM 1490 N N . LEU A 1 191 ? -44.634 6.011 43.236 1.00 50.94 191 LEU A N 1
ATOM 1491 C CA . LEU A 1 191 ? -43.505 5.201 42.804 1.00 50.94 191 LEU A CA 1
ATOM 1492 C C . LEU A 1 191 ? -42.658 6.074 41.880 1.00 50.94 191 LEU A C 1
ATOM 1494 O O . LEU A 1 191 ? -43.076 6.382 40.764 1.00 50.94 191 LEU A O 1
ATOM 1498 N N . ILE A 1 192 ? -41.485 6.491 42.359 1.00 53.34 192 ILE A N 1
ATOM 1499 C CA . ILE A 1 192 ? -40.450 7.074 41.518 1.00 53.34 192 ILE A CA 1
ATOM 1500 C C . ILE A 1 192 ? -39.984 5.912 40.644 1.00 53.34 192 ILE A C 1
ATOM 1502 O O . ILE A 1 192 ? -38.999 5.234 40.926 1.00 53.34 192 ILE A O 1
ATOM 1506 N N . THR A 1 193 ? -40.755 5.613 39.599 1.00 56.66 193 THR A N 1
ATOM 1507 C CA . THR A 1 193 ? -40.244 4.882 38.453 1.00 56.66 193 THR A CA 1
ATOM 1508 C C . THR A 1 193 ? -39.018 5.662 38.005 1.00 56.66 193 THR A C 1
ATOM 1510 O O . THR A 1 193 ? -39.146 6.881 37.843 1.00 56.66 193 THR A O 1
ATOM 1513 N N . PRO A 1 194 ? -37.843 5.027 37.848 1.00 53.31 194 PRO A N 1
ATOM 1514 C CA . PRO A 1 194 ? -36.666 5.717 37.351 1.00 53.31 194 PRO A CA 1
ATOM 1515 C C . PRO A 1 194 ? -37.082 6.427 36.072 1.00 53.31 194 PRO A C 1
ATOM 1517 O O . PRO A 1 194 ? -37.514 5.788 35.109 1.00 53.31 194 PRO A O 1
ATOM 1520 N N . SER A 1 195 ? -37.078 7.758 36.137 1.00 46.12 195 SER A N 1
ATOM 1521 C CA . SER A 1 195 ? -37.600 8.599 35.080 1.00 46.12 195 SER A CA 1
ATOM 1522 C C . SER A 1 195 ? -36.873 8.212 33.805 1.00 46.12 195 SER A C 1
ATOM 1524 O O . SER A 1 195 ? -35.671 8.429 33.657 1.00 46.12 195 SER A O 1
ATOM 1526 N N . ARG A 1 196 ? -37.614 7.622 32.867 1.00 48.50 196 ARG A N 1
ATOM 1527 C CA . ARG A 1 196 ? -37.171 7.332 31.502 1.00 48.50 196 ARG A CA 1
ATOM 1528 C C . ARG A 1 196 ? -37.119 8.644 30.697 1.00 48.50 196 ARG A C 1
ATOM 1530 O O . ARG A 1 196 ? -37.528 8.695 29.547 1.00 48.50 196 ARG A O 1
ATOM 1537 N N . SER A 1 197 ? -36.645 9.717 31.326 1.00 44.84 197 SER A N 1
ATOM 1538 C CA . SER A 1 197 ? -36.242 10.989 30.739 1.00 44.84 197 SER A CA 1
ATOM 1539 C C . SER A 1 197 ? -34.713 10.979 30.784 1.00 44.84 197 SER A C 1
ATOM 1541 O O . SER A 1 197 ? -34.114 11.146 31.836 1.00 44.84 197 SER A O 1
ATOM 1543 N N . SER A 1 198 ? -34.002 10.702 29.704 1.00 49.09 198 SER A N 1
ATOM 1544 C CA . SER A 1 198 ? -33.984 11.590 28.559 1.00 49.09 198 SER A CA 1
ATOM 1545 C C . SER A 1 198 ? -33.400 10.833 27.364 1.00 49.09 198 SER A C 1
ATOM 1547 O O . SER A 1 198 ? -32.186 10.709 27.220 1.00 49.09 198 SER A O 1
ATOM 1549 N N . ARG A 1 199 ? -34.265 10.356 26.459 1.00 48.38 199 ARG A N 1
ATOM 1550 C CA . ARG A 1 199 ? -33.914 10.414 25.037 1.00 48.38 199 ARG A CA 1
ATOM 1551 C C . ARG A 1 199 ? -33.889 11.902 24.704 1.00 48.38 199 ARG A C 1
ATOM 1553 O O . ARG A 1 199 ? -34.928 12.479 24.403 1.00 48.38 199 ARG A O 1
ATOM 1560 N N . ARG A 1 200 ? -32.727 12.541 24.857 1.00 46.78 200 ARG A N 1
ATOM 1561 C CA . ARG A 1 200 ? -32.480 13.842 24.242 1.00 46.78 200 ARG A CA 1
ATOM 1562 C C . ARG A 1 200 ? -32.659 13.635 22.743 1.00 46.78 200 ARG A C 1
ATOM 1564 O O . ARG A 1 200 ? -31.837 12.970 22.117 1.00 46.78 200 ARG A O 1
ATOM 1571 N N . SER A 1 201 ? -33.733 14.183 22.186 1.00 49.56 201 SER A N 1
ATOM 1572 C CA . SER A 1 201 ? -33.698 14.652 20.808 1.00 49.56 201 SER A CA 1
ATOM 1573 C C . SER A 1 201 ? -32.576 15.683 20.762 1.00 49.56 201 SER A C 1
ATOM 1575 O O . SER A 1 201 ? -32.708 16.790 21.276 1.00 49.56 201 SER A O 1
ATOM 1577 N N . PHE A 1 202 ? -31.416 15.243 20.282 1.00 45.53 202 PHE A N 1
ATOM 1578 C CA . PHE A 1 202 ? -30.292 16.100 19.950 1.00 45.53 202 PHE A CA 1
ATOM 1579 C C . PHE A 1 202 ? -30.698 16.869 18.693 1.00 45.53 202 PHE A C 1
ATOM 1581 O O . PHE A 1 202 ? -30.440 16.429 17.576 1.00 45.53 202 PHE A O 1
ATOM 1588 N N . ASP A 1 203 ? -31.376 17.998 18.885 1.00 49.16 203 ASP A N 1
ATOM 1589 C CA . ASP A 1 203 ? -31.348 19.049 17.880 1.00 49.16 203 ASP A CA 1
ATOM 1590 C C . ASP A 1 203 ? -29.952 19.670 17.925 1.00 49.16 203 ASP A C 1
ATOM 1592 O O . ASP A 1 203 ? -29.472 20.157 18.952 1.00 49.16 203 ASP A O 1
ATOM 1596 N N . GLY A 1 204 ? -29.246 19.512 16.811 1.00 53.38 204 GLY A N 1
ATOM 1597 C CA . GLY A 1 204 ? -27.856 19.886 16.666 1.00 53.38 204 GLY A CA 1
ATOM 1598 C C . GLY A 1 204 ? -27.678 21.395 16.702 1.00 53.38 204 GLY A C 1
ATOM 1599 O O . GLY A 1 204 ? -28.035 22.077 15.748 1.00 53.38 204 GLY A O 1
ATOM 1600 N N . LYS A 1 205 ? -27.063 21.892 17.773 1.00 52.41 205 LYS A N 1
ATOM 1601 C CA . LYS A 1 205 ? -26.188 23.076 17.807 1.00 52.41 205 LYS A CA 1
ATOM 1602 C C . LYS A 1 205 ? -25.726 23.267 19.247 1.00 52.41 205 LYS A C 1
ATOM 1604 O O . LYS A 1 205 ? -26.369 23.951 20.020 1.00 52.41 205 LYS A O 1
ATOM 1609 N N . ASP A 1 206 ? -24.696 22.518 19.622 1.00 44.03 206 ASP A N 1
ATOM 1610 C CA . ASP A 1 206 ? -23.555 22.996 20.413 1.00 44.03 206 ASP A CA 1
ATOM 1611 C C . ASP A 1 206 ? -22.788 21.805 20.994 1.00 44.03 206 ASP A C 1
ATOM 1613 O O . ASP A 1 206 ? -23.298 20.942 21.710 1.00 44.03 206 ASP A O 1
ATOM 1617 N N . ARG A 1 207 ? -21.534 21.719 20.551 1.00 50.78 207 ARG A N 1
ATOM 1618 C CA . ARG A 1 207 ? -20.600 20.611 20.734 1.00 50.78 207 ARG A CA 1
ATOM 1619 C C . ARG A 1 207 ? -19.903 20.752 22.084 1.00 50.78 207 ARG A C 1
ATOM 1621 O O . ARG A 1 207 ? -19.072 21.636 22.252 1.00 50.78 207 ARG A O 1
ATOM 1628 N N . GLY A 1 208 ? -20.188 19.848 23.014 1.00 51.72 208 GLY A N 1
ATOM 1629 C CA . GLY A 1 208 ? -19.492 19.801 24.301 1.00 51.72 208 GLY A CA 1
ATOM 1630 C C . GLY A 1 208 ? -20.062 18.742 25.233 1.00 51.72 208 GLY A C 1
ATOM 1631 O O . GLY A 1 208 ? -20.615 19.068 26.275 1.00 51.72 208 GLY A O 1
ATOM 1632 N N . GLY A 1 209 ? -19.991 17.469 24.848 1.00 41.50 209 GLY A N 1
ATOM 1633 C CA . GLY A 1 209 ? -20.487 16.389 25.695 1.00 41.50 209 GLY A CA 1
ATOM 1634 C C . GLY A 1 209 ? -20.360 15.023 25.048 1.00 41.50 209 GLY A C 1
ATOM 1635 O O . GLY A 1 209 ? -21.189 14.663 24.222 1.00 41.50 209 GLY A O 1
ATOM 1636 N N . PHE A 1 210 ? -19.303 14.307 25.443 1.00 47.22 210 PHE A N 1
ATOM 1637 C CA . PHE A 1 210 ? -19.282 12.881 25.793 1.00 47.22 210 PHE A CA 1
ATOM 1638 C C . PHE A 1 210 ? -20.396 12.019 25.175 1.00 47.22 210 PHE A C 1
ATOM 1640 O O . PHE A 1 210 ? -21.213 11.400 25.852 1.00 47.22 210 PHE A O 1
ATOM 1647 N N . LEU A 1 211 ? -20.399 11.959 23.852 1.00 43.03 211 LEU A N 1
ATOM 1648 C CA . LEU A 1 211 ? -20.948 10.843 23.120 1.00 43.03 211 LEU A CA 1
ATOM 1649 C C . LEU A 1 211 ? -19.764 10.092 22.547 1.00 43.03 211 LEU A C 1
ATOM 1651 O O . LEU A 1 211 ? -18.840 10.672 21.980 1.00 43.03 211 LEU A O 1
ATOM 1655 N N . PHE A 1 212 ? -19.843 8.781 22.705 1.00 45.62 212 PHE A N 1
ATOM 1656 C CA . PHE A 1 212 ? -19.113 7.765 21.973 1.00 45.62 212 PHE A CA 1
ATOM 1657 C C . PHE A 1 212 ? -19.526 7.825 20.488 1.00 45.62 212 PHE A C 1
ATOM 1659 O O . PHE A 1 212 ? -19.996 6.857 19.905 1.00 45.62 212 PHE A O 1
ATOM 1666 N N . THR A 1 213 ? -19.428 9.000 19.870 1.00 42.12 213 THR A N 1
ATOM 1667 C CA . THR A 1 213 ? -19.158 9.089 18.451 1.00 42.12 213 THR A CA 1
ATOM 1668 C C . THR A 1 213 ? -17.711 8.659 18.345 1.00 42.12 213 THR A C 1
ATOM 1670 O O . THR A 1 213 ? -16.819 9.379 18.798 1.00 42.12 213 THR A O 1
ATOM 1673 N N . GLU A 1 214 ? -17.469 7.469 17.800 1.00 46.41 214 GLU A N 1
ATOM 1674 C CA . GLU A 1 214 ? -16.230 7.238 17.076 1.00 46.41 214 GLU A CA 1
ATOM 1675 C C . GLU A 1 214 ? -16.180 8.325 16.001 1.00 46.41 214 GLU A C 1
ATOM 1677 O O . GLU A 1 214 ? -16.651 8.162 14.878 1.00 46.41 214 GLU A O 1
ATOM 1682 N N . SER A 1 215 ? -15.655 9.489 16.380 1.00 42.91 215 SER A N 1
ATOM 1683 C CA . SER A 1 215 ? -14.884 10.301 15.476 1.00 42.91 215 SER A CA 1
ATOM 1684 C C . SER A 1 215 ? -13.924 9.296 14.867 1.00 42.91 215 SER A C 1
ATOM 1686 O O . SER A 1 215 ? -13.041 8.772 15.550 1.00 42.91 215 SER A O 1
ATOM 1688 N N . PHE A 1 216 ? -14.197 8.921 13.621 1.00 44.94 216 PHE A N 1
ATOM 1689 C CA . PHE A 1 216 ? -13.164 8.540 12.686 1.00 44.94 216 PHE A CA 1
ATOM 1690 C C . PHE A 1 216 ? -12.131 9.657 12.795 1.00 44.94 216 PHE A C 1
ATOM 1692 O O . PHE A 1 216 ? -12.259 10.696 12.153 1.00 44.94 216 PHE A O 1
ATOM 1699 N N . ASP A 1 217 ? -11.202 9.496 13.735 1.00 45.56 217 ASP A N 1
ATOM 1700 C CA . ASP A 1 217 ? -9.987 10.273 13.781 1.00 45.56 217 ASP A CA 1
ATOM 1701 C C . ASP A 1 217 ? -9.387 10.021 12.414 1.00 45.56 217 ASP A C 1
ATOM 1703 O O . ASP A 1 217 ? -9.141 8.866 12.037 1.00 45.56 217 ASP A O 1
ATOM 1707 N N . GLU A 1 218 ? -9.371 11.100 11.641 1.00 49.75 218 GLU A N 1
ATOM 1708 C CA . GLU A 1 218 ? -8.952 11.150 10.261 1.00 49.75 218 GLU A CA 1
ATOM 1709 C C . GLU A 1 218 ? -7.748 10.222 10.119 1.00 49.75 218 GLU A C 1
ATOM 1711 O O . GLU A 1 218 ? -6.739 10.369 10.819 1.00 49.75 218 GLU A O 1
ATOM 1716 N N . GLY A 1 219 ? -7.893 9.208 9.256 1.00 52.84 219 GLY A N 1
ATOM 1717 C CA . GLY A 1 219 ? -6.772 8.372 8.848 1.00 52.84 219 GLY A CA 1
ATOM 1718 C C . GLY A 1 219 ? -5.571 9.261 8.519 1.00 52.84 219 GLY A C 1
ATOM 1719 O O . GLY A 1 219 ? -5.776 10.430 8.185 1.00 52.84 219 GLY A O 1
ATOM 1720 N N . PRO A 1 220 ? -4.339 8.734 8.655 1.00 51.59 220 PRO A N 1
ATOM 1721 C CA . PRO A 1 220 ? -3.107 9.517 8.681 1.00 51.59 220 PRO A CA 1
ATOM 1722 C C . PRO A 1 220 ? -3.199 10.652 7.677 1.00 51.59 220 PRO A C 1
ATOM 1724 O O . PRO A 1 220 ? -3.259 10.408 6.473 1.00 51.59 220 PRO A O 1
ATOM 1727 N N . ARG A 1 221 ? -3.319 11.873 8.214 1.00 50.34 221 ARG A N 1
ATOM 1728 C CA . ARG A 1 221 ? -3.410 13.120 7.467 1.00 50.34 221 ARG A CA 1
ATOM 1729 C C . ARG A 1 221 ? -2.285 13.060 6.446 1.00 50.34 221 ARG A C 1
ATOM 1731 O O . ARG A 1 221 ? -1.120 13.197 6.821 1.00 50.34 221 ARG A O 1
ATOM 1738 N N . THR A 1 222 ? -2.621 12.753 5.192 1.00 51.41 222 THR A N 1
ATOM 1739 C CA . THR A 1 222 ? -1.679 12.808 4.079 1.00 51.41 222 THR A CA 1
ATOM 1740 C C . THR A 1 222 ? -1.037 14.171 4.194 1.00 51.41 222 THR A C 1
ATOM 1742 O O . THR A 1 222 ? -1.749 15.181 4.174 1.00 51.41 222 THR A O 1
ATOM 1745 N N . GLN A 1 223 ? 0.272 14.198 4.444 1.00 50.44 223 GLN A N 1
ATOM 1746 C CA . GLN A 1 223 ? 0.994 15.455 4.499 1.00 50.44 223 GLN A CA 1
ATOM 1747 C C . GLN A 1 223 ? 0.641 16.232 3.225 1.00 50.44 223 GLN A C 1
ATOM 1749 O O . GLN A 1 223 ? 0.543 15.615 2.157 1.00 50.44 223 GLN A O 1
ATOM 1754 N N . PRO A 1 224 ? 0.353 17.542 3.319 1.00 45.03 224 PRO A N 1
ATOM 1755 C CA . PRO A 1 224 ? 0.105 18.332 2.128 1.00 45.03 224 PRO A CA 1
ATOM 1756 C C . PRO A 1 224 ? 1.305 18.132 1.211 1.00 45.03 224 PRO A C 1
ATOM 1758 O O . PRO A 1 224 ? 2.435 18.355 1.642 1.00 45.03 224 PRO A O 1
ATOM 1761 N N . ALA A 1 225 ? 1.037 17.655 -0.009 1.00 49.00 225 ALA A N 1
ATOM 1762 C CA . ALA A 1 225 ? 2.021 17.542 -1.069 1.00 49.00 225 ALA A CA 1
ATOM 1763 C C . ALA A 1 225 ? 2.911 18.782 -1.019 1.00 49.00 225 ALA A C 1
ATOM 1765 O O . ALA A 1 225 ? 2.399 19.909 -1.060 1.00 49.00 225 ALA A O 1
ATOM 1766 N N . GLU A 1 226 ? 4.214 18.568 -0.830 1.00 45.62 226 GLU A N 1
ATOM 1767 C CA . GLU A 1 226 ? 5.191 19.642 -0.835 1.00 45.62 226 GLU A CA 1
ATOM 1768 C C . GLU A 1 226 ? 4.912 20.501 -2.063 1.00 45.62 226 GLU A C 1
ATOM 1770 O O . GLU A 1 226 ? 4.907 20.019 -3.199 1.00 45.62 226 GLU A O 1
ATOM 1775 N N . LYS A 1 227 ? 4.572 21.769 -1.809 1.00 43.22 227 LYS A N 1
ATOM 1776 C CA . LYS A 1 227 ? 4.380 22.771 -2.847 1.00 43.22 227 LYS A CA 1
ATOM 1777 C C . LYS A 1 227 ? 5.629 22.746 -3.709 1.00 43.22 227 LYS A C 1
ATOM 1779 O O . LYS A 1 227 ? 6.680 23.233 -3.296 1.00 43.22 227 LYS A O 1
ATOM 1784 N N . SER A 1 228 ? 5.493 22.192 -4.908 1.00 50.25 228 SER A N 1
ATOM 1785 C CA . SER A 1 228 ? 6.480 22.345 -5.959 1.00 50.25 228 SER A CA 1
ATOM 1786 C C . SER A 1 228 ? 6.784 23.842 -6.087 1.00 50.25 228 SER A C 1
ATOM 1788 O O . SER A 1 228 ? 5.848 24.651 -6.049 1.00 50.25 228 SER A O 1
ATOM 1790 N N . PRO A 1 229 ? 8.061 24.243 -6.183 1.00 49.66 229 PRO A N 1
ATOM 1791 C CA . PRO A 1 229 ? 8.428 25.646 -6.244 1.00 49.66 229 PRO A CA 1
ATOM 1792 C C . PRO A 1 229 ? 7.717 26.298 -7.428 1.00 49.66 229 PRO A C 1
ATOM 1794 O O . PRO A 1 229 ? 7.883 25.903 -8.581 1.00 49.66 229 PRO A O 1
ATOM 1797 N N . SER A 1 230 ? 6.890 27.292 -7.112 1.00 44.44 230 SER A N 1
ATOM 1798 C CA . SER A 1 230 ? 6.204 28.141 -8.072 1.00 44.44 230 SER A CA 1
ATOM 1799 C C . SER A 1 230 ? 7.224 28.745 -9.034 1.00 44.44 230 SER A C 1
ATOM 1801 O O . SER A 1 230 ? 8.042 29.580 -8.644 1.00 44.44 230 SER A O 1
ATOM 1803 N N . THR A 1 231 ? 7.165 28.326 -10.294 1.00 48.69 231 THR A N 1
ATOM 1804 C CA . THR A 1 231 ? 7.839 28.980 -11.417 1.00 48.69 231 THR A CA 1
ATOM 1805 C C . THR A 1 231 ? 7.491 30.472 -11.437 1.00 48.69 231 THR A C 1
ATOM 1807 O O . THR A 1 231 ? 6.307 30.813 -11.369 1.00 48.69 231 THR A O 1
ATOM 1810 N N . PRO A 1 232 ? 8.475 31.380 -11.562 1.00 50.88 232 PRO A N 1
ATOM 1811 C CA . PRO A 1 232 ? 8.195 32.798 -11.713 1.00 50.88 232 PRO A CA 1
ATOM 1812 C C . PRO A 1 232 ? 7.479 33.048 -13.045 1.00 50.88 232 PRO A C 1
ATOM 1814 O O . PRO A 1 232 ? 7.904 32.580 -14.104 1.00 50.88 232 PRO A O 1
ATOM 1817 N N . GLY A 1 233 ? 6.372 33.790 -12.969 1.00 40.00 233 GLY A N 1
ATOM 1818 C CA . GLY A 1 233 ? 5.543 34.172 -14.103 1.00 40.00 233 GLY A CA 1
ATOM 1819 C C . GLY A 1 233 ? 6.355 34.865 -15.194 1.00 40.00 233 GLY A C 1
ATOM 1820 O O . GLY A 1 233 ? 6.870 35.971 -15.017 1.00 40.00 233 GLY A O 1
ATOM 1821 N N . ARG A 1 234 ? 6.440 34.208 -16.352 1.00 46.06 234 ARG A N 1
ATOM 1822 C CA . ARG A 1 234 ? 6.965 34.777 -17.590 1.00 46.06 234 ARG A CA 1
ATOM 1823 C C . ARG A 1 234 ? 5.938 35.777 -18.116 1.00 46.06 234 ARG A C 1
ATOM 1825 O O . ARG A 1 234 ? 4.910 35.386 -18.663 1.00 46.06 234 ARG A O 1
ATOM 1832 N N . LYS A 1 235 ? 6.220 37.069 -17.927 1.00 47.47 235 LYS A N 1
ATOM 1833 C CA . LYS A 1 235 ? 5.505 38.170 -18.582 1.00 47.47 235 LYS A CA 1
ATOM 1834 C C . LYS A 1 235 ? 5.490 37.913 -20.093 1.00 47.47 235 LYS A C 1
ATOM 1836 O O . LYS A 1 235 ? 6.544 37.858 -20.723 1.00 47.47 235 LYS A O 1
ATOM 1841 N N . GLN A 1 236 ? 4.297 37.737 -20.653 1.00 46.53 236 GLN A N 1
ATOM 1842 C CA . GLN A 1 236 ? 4.060 37.865 -22.084 1.00 46.53 236 GLN A CA 1
ATOM 1843 C C . GLN A 1 236 ? 4.183 39.352 -22.428 1.00 46.53 236 GLN A C 1
ATOM 1845 O O . GLN A 1 236 ? 3.327 40.147 -22.051 1.00 46.53 236 GLN A O 1
ATOM 1850 N N . SER A 1 237 ? 5.271 39.735 -23.093 1.00 49.16 237 SER A N 1
ATOM 1851 C CA . SER A 1 237 ? 5.346 41.001 -23.816 1.00 49.16 237 SER A CA 1
ATOM 1852 C C . SER A 1 237 ? 4.984 40.733 -25.271 1.00 49.16 237 SER A C 1
ATOM 1854 O O . SER A 1 237 ? 5.666 39.995 -25.983 1.00 49.16 237 SER A O 1
ATOM 1856 N N . SER A 1 238 ? 3.850 41.309 -25.630 1.00 48.31 238 SER A N 1
ATOM 1857 C CA . SER A 1 238 ? 3.208 41.396 -26.928 1.00 48.31 238 SER A CA 1
ATOM 1858 C C . SER A 1 238 ? 4.091 42.002 -28.024 1.00 48.31 238 SER A C 1
ATOM 1860 O O . SER A 1 238 ? 4.844 42.938 -27.781 1.00 48.31 238 SER A O 1
ATOM 1862 N N . GLU A 1 239 ? 3.898 41.470 -29.231 1.00 47.72 239 GLU A N 1
ATOM 1863 C CA . GLU A 1 239 ? 3.782 42.176 -30.514 1.00 47.72 239 GLU A CA 1
ATOM 1864 C C . GLU A 1 239 ? 4.760 43.315 -30.855 1.00 47.72 239 GLU A C 1
ATOM 1866 O O . GLU A 1 239 ? 4.639 44.443 -30.392 1.00 47.72 239 GLU A O 1
ATOM 1871 N N . ALA A 1 240 ? 5.579 43.063 -31.880 1.00 44.56 240 ALA A N 1
ATOM 1872 C CA . ALA A 1 240 ? 5.879 44.059 -32.904 1.00 44.56 240 ALA A CA 1
ATOM 1873 C C . ALA A 1 240 ? 5.865 43.375 -34.282 1.00 44.56 240 ALA A C 1
ATOM 1875 O O . ALA A 1 240 ? 6.783 42.644 -34.653 1.00 44.56 240 ALA A O 1
ATOM 1876 N N . LYS A 1 241 ? 4.772 43.586 -35.025 1.00 53.00 241 LYS A N 1
ATOM 1877 C CA . LYS A 1 241 ? 4.657 43.291 -36.458 1.00 53.00 241 LYS A CA 1
ATOM 1878 C C . LYS A 1 241 ? 5.543 44.279 -37.219 1.00 53.00 241 LYS A C 1
ATOM 1880 O O . LYS A 1 241 ? 5.327 45.482 -37.119 1.00 53.00 241 LYS A O 1
ATOM 1885 N N . GLY A 1 242 ? 6.496 43.778 -37.999 1.00 48.72 242 GLY A N 1
ATOM 1886 C CA . GLY A 1 242 ? 7.204 44.550 -39.021 1.00 48.72 242 GLY A CA 1
ATOM 1887 C C . GLY A 1 242 ? 6.840 44.022 -40.414 1.00 48.72 242 GLY A C 1
ATOM 1888 O O . GLY A 1 242 ? 6.874 42.805 -40.605 1.00 48.72 242 GLY A O 1
ATOM 1889 N N . PRO A 1 243 ? 6.468 44.875 -41.386 1.00 59.88 243 PRO A N 1
ATOM 1890 C CA . PRO A 1 243 ? 6.164 44.434 -42.741 1.00 59.88 243 PRO A CA 1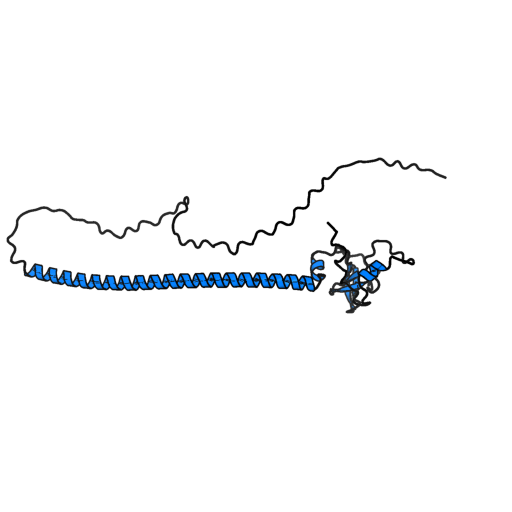
ATOM 1891 C C . PRO A 1 243 ? 7.467 44.241 -43.526 1.00 59.88 243 PRO A C 1
ATOM 1893 O O . PRO A 1 243 ? 8.225 45.188 -43.721 1.00 59.88 243 PRO A O 1
ATOM 1896 N N . PHE A 1 244 ? 7.727 43.019 -43.994 1.00 50.69 244 PHE A N 1
ATOM 1897 C CA . PHE A 1 244 ? 8.823 42.749 -44.925 1.00 50.69 244 PHE A CA 1
ATOM 1898 C C . PHE A 1 244 ? 8.280 42.754 -46.356 1.00 50.69 244 PHE A C 1
ATOM 1900 O O . PHE A 1 244 ? 7.569 41.845 -46.783 1.00 50.69 244 PHE A O 1
ATOM 1907 N N . SER A 1 245 ? 8.589 43.822 -47.085 1.00 53.88 245 SER A N 1
ATOM 1908 C CA . SER A 1 245 ? 8.295 43.988 -48.505 1.00 53.88 245 SER A CA 1
ATOM 1909 C C . SER A 1 245 ? 9.232 43.124 -49.353 1.00 53.88 245 SER A C 1
ATOM 1911 O O . SER A 1 245 ? 10.441 43.352 -49.375 1.00 53.88 245 SER A O 1
ATOM 1913 N N . PHE A 1 246 ? 8.669 42.168 -50.092 1.00 53.47 246 PHE A N 1
ATOM 1914 C CA . PHE A 1 246 ? 9.350 41.465 -51.178 1.00 53.47 246 PHE A CA 1
ATOM 1915 C C . PHE A 1 246 ? 9.399 42.373 -52.417 1.00 53.47 246 PHE A C 1
ATOM 1917 O O . PHE A 1 246 ? 8.363 42.675 -53.007 1.00 53.47 246 PHE A O 1
ATOM 1924 N N . GLN A 1 247 ? 10.594 42.795 -52.835 1.00 55.12 247 GLN A N 1
ATOM 1925 C CA . GLN A 1 247 ? 10.811 43.324 -54.182 1.00 55.12 247 GLN A CA 1
ATOM 1926 C C . GLN A 1 247 ? 11.329 42.206 -55.086 1.00 55.12 247 GLN A C 1
ATOM 1928 O O . GLN A 1 247 ? 12.437 41.699 -54.918 1.00 55.12 247 GLN A O 1
ATOM 1933 N N . HIS A 1 248 ? 10.516 41.848 -56.079 1.00 57.72 248 HIS A N 1
ATOM 1934 C CA . HIS A 1 248 ? 10.954 41.113 -57.256 1.00 57.72 248 HIS A CA 1
ATOM 1935 C C . HIS A 1 248 ? 11.989 41.941 -58.024 1.00 57.72 248 HIS A C 1
ATOM 1937 O O . HIS A 1 248 ? 11.694 43.052 -58.467 1.00 57.72 248 HIS A O 1
ATOM 1943 N N . ARG A 1 249 ? 13.165 41.366 -58.283 1.00 53.41 249 ARG A N 1
ATOM 1944 C CA . ARG A 1 249 ? 14.037 41.822 -59.367 1.00 53.41 249 ARG A CA 1
ATOM 1945 C C . ARG A 1 249 ? 14.247 40.675 -60.344 1.00 53.41 249 ARG A C 1
ATOM 1947 O O . ARG A 1 249 ? 14.912 39.695 -60.038 1.00 53.41 249 ARG A O 1
ATOM 1954 N N . ARG A 1 250 ? 13.618 40.823 -61.510 1.00 54.72 250 ARG A N 1
ATOM 1955 C CA . ARG A 1 250 ? 13.930 40.079 -62.730 1.00 54.72 250 ARG A CA 1
ATOM 1956 C C . ARG A 1 250 ? 15.347 40.429 -63.184 1.00 54.72 250 ARG A C 1
ATOM 1958 O O . ARG A 1 250 ? 15.692 41.614 -63.180 1.00 54.72 250 ARG A O 1
ATOM 1965 N N . LYS A 1 251 ? 16.082 39.433 -63.660 1.00 61.09 251 LYS A N 1
ATOM 1966 C CA . LYS A 1 251 ? 16.747 39.427 -64.966 1.00 61.09 251 LYS A CA 1
ATOM 1967 C C . LYS A 1 251 ? 16.894 37.980 -65.407 1.00 61.09 251 LYS A C 1
ATOM 1969 O O . LYS A 1 251 ? 17.192 37.152 -64.523 1.00 61.09 251 LYS A O 1
#

Secondary structure (DSSP, 8-state):
---TTTTTTTT-B-TTT--BHHHHHTTTTSS-----TT---EEEETTS-EEETTT-EES-TT----TTS-EEEE-TTT--EEEEEE--S---HHHHHHTS-HHHHHHHHHHHHHHHHHHHHHHHHHHHHHHHHHHHHHHHHHHHHHHHHHHHHHHHHHHHHHHHHHHHHHHS--S----------------------------S----S---------SS-PPP---------------------------

pLDDT: mean 73.18, std 20.94, range [36.09, 98.62]

Radius of gyration: 45.36 Å; chains: 1; bounding box: 91×56×140 Å

Foldseek 3Di:
DPPPPPCQQQVDAAPPPRHGPVNVVVPPPDDDPPPPPPDQQWWQWPVRHIHGPVQWAQPDPPDDQDPQRWGFTQDNPPRDTGTIDGPRVPPPPVVVVSSGDPVVVVVVVVVVVVVVVVLVVVVVVVVVVVVVVVVVVVVVVVVVVVVVVVVVVVVVVVVVVVVVVVVVVVVPPDPDDDDDDDDDPPPPPDPPPPPPPDPPPCPDDDDDDDDPPPPPPDRPPPPPDPPDPDDPDDDDDDDDDDDDDDDDDDD

Sequence (251 aa):
MSSCSDGAFGWIHCGRCLKMFEDYNKISGKEELTVHGTELLFYVCGCGHIACKNCVQPIASNARPDKTGGVRVECVLCGERCFGYPLDGKISPQLQEYIKPVSQSLESLCNTLVFQESSWASLVCGLSRKVARQRDVIRMAKEELENAQEIKKKYQQLKEEYRKLAGETKENRGPATPVLRKRELSFDSPLITPSRSSRRSFDGKDRGGFLFTESFDEGPRTQPAEKSPSTPGRKQSSEAKGPFSFQHRRK